Protein AF-A0A968HKN2-F1 (afdb_monomer_lite)

pLDDT: mean 77.46, std 12.89, range [33.12, 91.69]

Secondary structure (DSSP, 8-state):
-BHHHHHHH-GGGHHHHHHHHHHHTT----SS-SSSS-STT-B---EEEEEEEEEEPTT-TT-EEEEEEEEEEETTEESS--EE-S-B-TTS-B--S------EE-TT--EE-GGGGGHHHHHHHHHHHHHHHHHHH--EEEE-TTS-S-HHHHHHHHTSTT------TTTTTTT-EEEE--HHHHHHHHHHHHHHHHHHHHHHHHHHHHHHHTT--

Structure (mmCIF, N/CA/C/O backbone):
data_AF-A0A968HKN2-F1
#
_entry.id   AF-A0A968HKN2-F1
#
loop_
_atom_site.group_PDB
_atom_site.id
_atom_site.type_symbol
_atom_site.label_atom_id
_atom_site.label_alt_id
_atom_site.label_comp_id
_atom_site.label_asym_id
_atom_site.label_entity_id
_atom_site.label_seq_id
_atom_site.pdbx_PDB_ins_code
_atom_site.Cartn_x
_atom_site.Cartn_y
_atom_site.Cartn_z
_atom_site.occupancy
_atom_site.B_iso_or_equiv
_atom_site.auth_seq_id
_atom_site.auth_comp_id
_atom_site.auth_asym_id
_atom_site.auth_atom_id
_atom_site.pdbx_PDB_model_num
ATOM 1 N N . MET A 1 1 ? 19.024 -7.994 -8.923 1.00 69.50 1 MET A N 1
ATOM 2 C CA . MET A 1 1 ? 19.976 -8.987 -9.448 1.00 69.50 1 MET A CA 1
ATOM 3 C C . MET A 1 1 ? 21.234 -8.899 -8.612 1.00 69.50 1 MET A C 1
ATOM 5 O O . MET A 1 1 ? 21.508 -7.795 -8.139 1.00 69.50 1 MET A O 1
ATOM 9 N N . TYR A 1 2 ? 21.921 -10.009 -8.347 1.00 80.56 2 TYR A N 1
ATOM 10 C CA . TYR A 1 2 ? 23.209 -9.933 -7.652 1.00 80.56 2 TYR A CA 1
ATOM 11 C C . TYR A 1 2 ? 24.254 -9.295 -8.564 1.00 80.56 2 TYR A C 1
ATOM 13 O O . TYR A 1 2 ? 24.137 -9.371 -9.787 1.00 80.56 2 TYR A O 1
ATOM 21 N N . ARG A 1 3 ? 25.232 -8.610 -7.972 1.00 76.06 3 ARG A N 1
ATOM 22 C CA . ARG A 1 3 ? 26.291 -7.931 -8.720 1.00 76.06 3 ARG A CA 1
ATOM 23 C C . ARG A 1 3 ? 27.064 -8.899 -9.618 1.00 76.06 3 ARG A C 1
ATOM 25 O O . ARG A 1 3 ? 27.177 -8.625 -10.805 1.00 76.06 3 ARG A O 1
ATOM 32 N N . ASP A 1 4 ? 27.511 -10.023 -9.070 1.00 81.62 4 ASP A N 1
ATOM 33 C CA . ASP A 1 4 ? 28.317 -11.006 -9.804 1.00 81.62 4 ASP A CA 1
ATOM 34 C C . ASP A 1 4 ? 27.552 -11.585 -11.006 1.00 81.62 4 ASP A C 1
ATOM 36 O O . ASP A 1 4 ? 28.084 -11.663 -12.109 1.00 81.62 4 ASP A O 1
ATOM 40 N N . GLU A 1 5 ? 26.262 -11.894 -10.824 1.00 83.25 5 GLU A N 1
ATOM 41 C CA . GLU A 1 5 ? 25.374 -12.330 -11.913 1.00 83.25 5 GLU A CA 1
ATOM 42 C C . GLU A 1 5 ? 25.225 -11.246 -12.992 1.00 83.25 5 GLU A C 1
ATOM 44 O O . GLU A 1 5 ? 25.147 -11.541 -14.183 1.00 83.25 5 GLU A O 1
ATOM 49 N N . LEU A 1 6 ? 25.166 -9.974 -12.590 1.00 81.94 6 LEU A N 1
ATOM 50 C CA . LEU A 1 6 ? 25.017 -8.859 -13.521 1.00 81.94 6 LEU A CA 1
ATOM 51 C C . LEU A 1 6 ? 26.292 -8.627 -14.343 1.00 81.94 6 LEU A C 1
ATOM 53 O O . LEU A 1 6 ? 26.191 -8.344 -15.535 1.00 81.94 6 LEU A O 1
ATOM 57 N N . GLU A 1 7 ? 27.464 -8.762 -13.718 1.00 84.12 7 GLU A N 1
ATOM 58 C CA . GLU A 1 7 ? 28.768 -8.695 -14.387 1.00 84.12 7 GLU A CA 1
ATOM 59 C C . GLU A 1 7 ? 28.966 -9.879 -15.354 1.00 84.12 7 GLU A C 1
ATOM 61 O O . GLU A 1 7 ? 29.540 -9.697 -16.426 1.00 84.12 7 GLU A O 1
ATOM 66 N N . GLU A 1 8 ? 28.428 -11.064 -15.037 1.00 86.88 8 GLU A N 1
ATOM 67 C CA . GLU A 1 8 ? 28.428 -12.218 -15.948 1.00 86.88 8 GLU A CA 1
ATOM 68 C C . GLU A 1 8 ? 27.516 -11.999 -17.167 1.00 86.88 8 GLU A C 1
ATOM 70 O O . GLU A 1 8 ? 27.892 -12.322 -18.295 1.00 86.88 8 GLU A O 1
ATOM 75 N N . MET A 1 9 ? 26.320 -11.436 -16.966 1.00 85.69 9 MET A N 1
ATOM 76 C CA . MET A 1 9 ? 25.371 -11.205 -18.060 1.00 85.69 9 MET A CA 1
ATOM 77 C C . MET A 1 9 ? 25.742 -10.017 -18.959 1.00 85.69 9 MET A C 1
ATOM 79 O O . MET A 1 9 ? 25.442 -10.051 -20.152 1.00 85.69 9 MET A O 1
ATOM 83 N N . TYR A 1 10 ? 26.361 -8.969 -18.404 1.00 86.06 10 TYR A N 1
ATOM 84 C CA . TYR A 1 10 ? 26.741 -7.752 -19.131 1.00 86.06 10 TYR A CA 1
ATOM 85 C C . TYR A 1 10 ? 28.230 -7.427 -18.939 1.00 86.06 10 TYR A C 1
ATOM 87 O O . TYR A 1 10 ? 28.566 -6.403 -18.334 1.00 86.06 10 TYR A O 1
ATOM 95 N N . PRO A 1 11 ? 29.139 -8.257 -19.481 1.00 85.00 11 PRO A N 1
ATOM 96 C CA . PRO A 1 11 ? 30.578 -8.067 -19.298 1.00 85.00 11 PRO A CA 1
ATOM 97 C C . PRO A 1 11 ? 31.076 -6.747 -19.906 1.00 85.00 11 PRO A C 1
ATOM 99 O O . PRO A 1 11 ? 31.980 -6.113 -19.365 1.00 85.00 11 PRO A O 1
ATOM 102 N N . ASP A 1 12 ? 30.444 -6.292 -20.991 1.00 85.44 12 ASP A N 1
ATOM 103 C CA . ASP A 1 12 ? 30.799 -5.054 -21.696 1.00 85.44 12 ASP A CA 1
ATOM 104 C C . ASP A 1 12 ? 30.376 -3.774 -20.947 1.00 85.44 12 ASP A C 1
ATOM 106 O O . ASP A 1 12 ? 30.798 -2.685 -21.327 1.00 85.44 12 ASP A O 1
ATOM 110 N N . ALA A 1 13 ? 29.558 -3.893 -19.892 1.00 84.69 13 ALA A N 1
ATOM 111 C CA . ALA A 1 13 ? 29.032 -2.774 -19.102 1.00 84.69 13 ALA A CA 1
ATOM 112 C C . ALA A 1 13 ? 29.519 -2.791 -17.637 1.00 84.69 13 ALA A C 1
ATOM 114 O O . ALA A 1 13 ? 28.891 -2.201 -16.752 1.00 84.69 13 ALA A O 1
ATOM 115 N N . ALA A 1 14 ? 30.635 -3.473 -17.353 1.00 83.12 14 ALA A N 1
ATOM 116 C CA . ALA A 1 14 ? 31.193 -3.590 -16.002 1.00 83.12 14 ALA A CA 1
ATOM 117 C C . ALA A 1 14 ? 31.550 -2.227 -15.371 1.00 83.12 14 ALA A C 1
ATOM 119 O O . ALA A 1 14 ? 31.396 -2.030 -14.166 1.00 83.12 14 ALA A O 1
ATOM 120 N N . ASP A 1 15 ? 31.969 -1.256 -16.183 1.00 85.06 15 ASP A N 1
ATOM 121 C CA . ASP A 1 15 ? 32.253 0.125 -15.777 1.00 85.06 15 ASP A CA 1
ATOM 122 C C . ASP A 1 15 ? 30.987 0.877 -15.328 1.00 85.06 15 ASP A C 1
ATOM 124 O O . ASP A 1 15 ? 30.991 1.590 -14.320 1.00 85.06 15 ASP A O 1
ATOM 128 N N . VAL A 1 16 ? 29.875 0.668 -16.034 1.00 84.25 16 VAL A N 1
ATOM 129 C CA . VAL A 1 16 ? 28.552 1.210 -15.701 1.00 84.25 16 VAL A CA 1
ATOM 130 C C . VAL A 1 16 ? 28.029 0.604 -14.397 1.00 84.25 16 VAL A C 1
ATOM 132 O O . VAL A 1 16 ? 27.455 1.311 -13.559 1.00 84.25 16 VAL A O 1
ATOM 135 N N . ILE A 1 17 ? 28.253 -0.695 -14.189 1.00 82.62 17 ILE A N 1
ATOM 136 C CA . ILE A 1 17 ? 27.883 -1.409 -12.960 1.00 82.62 17 ILE A CA 1
ATOM 137 C C . ILE A 1 17 ? 28.715 -0.900 -11.777 1.00 82.62 17 ILE A C 1
ATOM 139 O O . ILE A 1 17 ? 28.144 -0.568 -10.736 1.00 82.62 17 ILE A O 1
ATOM 143 N N . ALA A 1 18 ? 30.030 -0.741 -11.947 1.00 82.31 18 ALA A N 1
ATOM 144 C CA . ALA A 1 18 ? 30.913 -0.175 -10.927 1.00 82.31 18 ALA A CA 1
ATOM 145 C C . ALA A 1 18 ? 30.535 1.277 -10.581 1.00 82.31 18 ALA A C 1
ATOM 147 O O . ALA A 1 18 ? 30.385 1.617 -9.412 1.00 82.31 18 ALA A O 1
ATOM 148 N N . THR A 1 19 ? 30.255 2.110 -11.588 1.00 83.00 19 THR A N 1
ATOM 149 C CA . THR A 1 19 ? 29.773 3.489 -11.386 1.00 83.00 19 THR A CA 1
ATOM 150 C C . THR A 1 19 ? 28.450 3.510 -10.625 1.00 83.00 19 THR A C 1
ATOM 152 O O . THR A 1 19 ? 28.244 4.325 -9.726 1.00 83.00 19 THR A O 1
ATOM 155 N N . THR A 1 20 ? 27.542 2.591 -10.963 1.00 78.81 20 THR A N 1
ATOM 156 C CA . THR A 1 20 ? 26.287 2.417 -10.229 1.00 78.81 20 THR A CA 1
ATOM 157 C C . THR A 1 20 ? 26.580 2.089 -8.769 1.00 78.81 20 THR A C 1
ATOM 159 O O . THR A 1 20 ? 25.984 2.697 -7.891 1.00 78.81 20 THR A O 1
ATOM 162 N N . TRP A 1 21 ? 27.512 1.180 -8.494 1.00 74.81 21 TRP A N 1
ATOM 163 C CA . TRP A 1 21 ? 27.900 0.804 -7.137 1.00 74.81 21 TRP A CA 1
ATOM 164 C C . TRP A 1 21 ? 28.490 1.973 -6.334 1.00 74.81 21 TRP A C 1
ATOM 166 O O . TRP A 1 21 ? 28.076 2.214 -5.199 1.00 74.81 21 TRP A O 1
ATOM 176 N N . ASP A 1 22 ? 29.375 2.762 -6.940 1.00 76.75 22 ASP A N 1
ATOM 177 C CA . ASP A 1 22 ? 29.998 3.921 -6.294 1.00 76.75 22 ASP A CA 1
ATOM 178 C C . ASP A 1 22 ? 28.980 5.023 -5.967 1.00 76.75 22 ASP A C 1
ATOM 180 O O . ASP A 1 22 ? 29.007 5.604 -4.880 1.00 76.75 22 ASP A O 1
ATOM 184 N N . LEU A 1 23 ? 28.011 5.264 -6.859 1.00 70.62 23 LEU A N 1
ATOM 185 C CA . LEU A 1 23 ? 26.878 6.163 -6.596 1.00 70.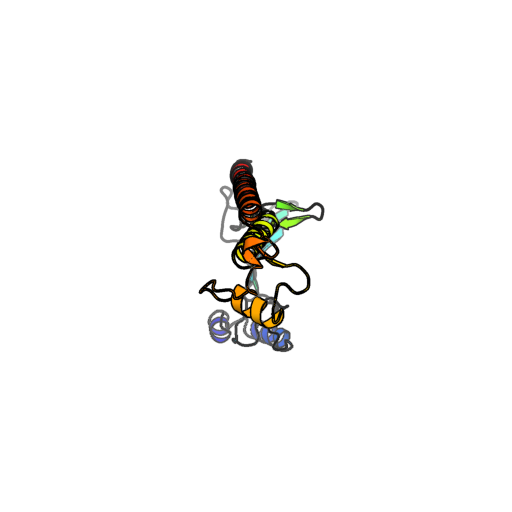62 23 LEU A CA 1
ATOM 186 C C . LEU A 1 23 ? 26.015 5.689 -5.411 1.00 70.62 23 LEU A C 1
ATOM 188 O O . LEU A 1 23 ? 25.339 6.496 -4.764 1.00 70.62 23 LEU A O 1
ATOM 192 N N . LEU A 1 24 ? 26.018 4.385 -5.128 1.00 61.19 24 LEU A N 1
ATOM 193 C CA . LEU A 1 24 ? 25.188 3.745 -4.107 1.00 61.19 24 LEU A CA 1
ATOM 194 C C . LEU A 1 24 ? 25.885 3.613 -2.743 1.00 61.19 24 LEU A C 1
ATOM 196 O O . LEU A 1 24 ? 25.188 3.510 -1.731 1.00 61.19 24 LEU A O 1
ATOM 200 N N . ALA A 1 25 ? 27.219 3.689 -2.683 1.00 59.94 25 ALA A N 1
ATOM 201 C CA . ALA A 1 25 ? 28.027 3.496 -1.471 1.00 59.94 25 ALA A CA 1
ATOM 202 C C . ALA A 1 25 ? 27.811 4.552 -0.357 1.00 59.94 25 ALA A C 1
ATOM 204 O O . ALA A 1 25 ? 28.351 4.425 0.739 1.00 59.94 25 ALA A O 1
ATOM 205 N N . GLY A 1 26 ? 26.999 5.587 -0.600 1.00 53.62 26 GLY A N 1
ATOM 206 C CA . GLY A 1 26 ? 26.686 6.657 0.359 1.00 53.62 26 GLY A CA 1
ATOM 207 C C . GLY A 1 26 ? 25.386 6.480 1.159 1.00 53.62 26 GLY A C 1
ATOM 208 O O . GLY A 1 26 ? 24.806 7.480 1.582 1.00 53.62 26 GLY A O 1
ATOM 209 N N . GLY A 1 27 ? 24.836 5.268 1.283 1.00 48.25 27 GLY A N 1
ATOM 210 C CA . GLY A 1 27 ? 23.598 5.001 2.031 1.00 48.25 27 GLY A CA 1
ATOM 211 C C . GLY A 1 27 ? 23.863 4.388 3.406 1.00 48.25 27 GLY A C 1
ATOM 212 O O . GLY A 1 27 ? 24.342 3.261 3.484 1.00 48.25 27 GLY A O 1
ATOM 213 N N . GLY A 1 28 ? 23.535 5.112 4.478 1.00 46.53 28 GLY A N 1
ATOM 214 C CA . GLY A 1 28 ? 23.544 4.569 5.837 1.00 46.53 28 GLY A CA 1
ATOM 215 C C . GLY A 1 28 ? 22.497 3.469 6.043 1.00 46.53 28 GLY A C 1
ATOM 216 O O . GLY A 1 28 ? 21.525 3.356 5.295 1.00 46.53 28 GLY A O 1
ATOM 217 N N . THR A 1 29 ? 22.714 2.659 7.075 1.00 45.94 29 THR A N 1
ATOM 218 C CA . THR A 1 29 ? 21.881 1.520 7.481 1.00 45.94 29 THR A CA 1
ATOM 219 C C . THR A 1 29 ? 20.586 1.994 8.157 1.00 45.94 29 THR A C 1
ATOM 221 O O . THR A 1 29 ? 20.456 1.949 9.377 1.00 45.94 29 THR A O 1
ATOM 224 N N . GLU A 1 30 ? 19.634 2.517 7.385 1.00 46.62 30 GLU A N 1
ATOM 225 C CA . GLU A 1 30 ? 18.316 2.924 7.896 1.00 46.62 30 GLU A CA 1
ATOM 226 C C . GLU A 1 30 ? 17.286 1.781 7.817 1.00 46.62 30 GLU A C 1
ATOM 228 O O . GLU A 1 30 ? 17.138 1.132 6.784 1.00 46.62 30 GLU A O 1
ATOM 233 N N . ASP A 1 31 ? 16.527 1.583 8.902 1.00 45.16 31 ASP A N 1
ATOM 234 C CA . ASP A 1 31 ? 15.473 0.557 9.068 1.00 45.16 31 ASP A CA 1
ATOM 235 C C . ASP A 1 31 ? 14.252 0.772 8.142 1.00 45.16 31 ASP A C 1
ATOM 237 O O . ASP A 1 31 ? 13.496 -0.144 7.821 1.00 45.16 31 ASP A O 1
ATOM 241 N N . ARG A 1 32 ? 14.074 2.000 7.638 1.00 47.44 32 ARG A N 1
ATOM 242 C CA . ARG A 1 32 ? 13.149 2.321 6.544 1.00 47.44 32 ARG A CA 1
ATOM 243 C C . ARG A 1 32 ? 13.965 2.837 5.370 1.00 47.44 32 ARG A C 1
ATOM 245 O O . ARG A 1 32 ? 14.333 4.010 5.393 1.00 47.44 32 ARG A O 1
ATOM 252 N N . PRO A 1 33 ? 14.234 2.025 4.337 1.00 47.78 33 PRO A N 1
ATOM 253 C CA . PRO A 1 33 ? 15.005 2.496 3.202 1.00 47.78 33 PRO A CA 1
ATOM 254 C C . PRO A 1 33 ? 14.211 3.602 2.493 1.00 47.78 33 PRO A C 1
ATOM 256 O O . PRO A 1 33 ? 13.241 3.344 1.783 1.00 47.78 33 PRO A O 1
ATOM 259 N N . HIS A 1 34 ? 14.603 4.862 2.709 1.00 47.50 34 HIS A N 1
ATOM 260 C CA . HIS A 1 34 ? 14.046 6.006 1.979 1.00 47.50 34 HIS A CA 1
ATOM 261 C C . HIS A 1 34 ? 14.408 5.936 0.487 1.00 47.50 34 HIS A C 1
ATOM 263 O O . HIS A 1 34 ? 13.728 6.490 -0.376 1.00 47.50 34 HIS A O 1
ATOM 269 N N . ARG A 1 35 ? 15.482 5.206 0.181 1.00 50.94 35 ARG A N 1
ATOM 270 C CA . ARG A 1 35 ? 15.925 4.883 -1.167 1.00 50.94 35 ARG A CA 1
ATOM 271 C C . ARG A 1 35 ? 15.295 3.578 -1.627 1.00 50.94 35 ARG A C 1
ATOM 273 O O . ARG A 1 35 ? 15.177 2.622 -0.870 1.00 50.94 35 ARG A O 1
ATOM 280 N N . TRP A 1 36 ? 14.937 3.503 -2.902 1.00 46.88 36 TRP A N 1
ATOM 281 C CA . TRP A 1 36 ? 14.401 2.294 -3.525 1.00 46.88 36 TRP A CA 1
ATOM 282 C C . TRP A 1 36 ? 15.461 1.176 -3.675 1.00 46.88 36 TRP A C 1
ATOM 284 O O . TRP A 1 36 ? 15.464 0.495 -4.689 1.00 46.88 36 TRP A O 1
ATOM 294 N N . TRP A 1 37 ? 16.397 0.966 -2.741 1.00 54.44 37 TRP A N 1
ATOM 295 C CA . TRP A 1 37 ? 17.461 -0.053 -2.805 1.00 54.44 37 TRP A CA 1
ATOM 296 C C . TRP A 1 37 ? 18.115 -0.282 -1.427 1.00 54.44 37 TRP A C 1
ATOM 298 O O . TRP A 1 37 ? 18.153 0.635 -0.613 1.00 54.44 37 TRP A O 1
ATOM 308 N N . SER A 1 38 ? 18.625 -1.497 -1.174 1.00 48.75 38 SER A N 1
ATOM 309 C CA . SER A 1 38 ? 19.371 -1.856 0.048 1.00 48.75 38 SER A CA 1
ATOM 310 C C . SER A 1 38 ? 20.858 -2.025 -0.270 1.00 48.75 38 SER A C 1
ATOM 312 O O . SER A 1 38 ? 21.191 -2.679 -1.256 1.00 48.75 38 SER A O 1
ATOM 314 N N . SER A 1 39 ? 21.732 -1.458 0.565 1.00 52.38 39 SER A N 1
ATOM 315 C CA . SER A 1 39 ? 23.194 -1.605 0.491 1.00 52.38 39 SER A CA 1
ATOM 316 C C . SER A 1 39 ? 23.710 -2.920 1.089 1.00 52.38 39 SER A C 1
ATOM 318 O O . SER A 1 39 ? 24.867 -3.263 0.875 1.00 52.38 39 SER A O 1
ATOM 320 N N . SER A 1 40 ? 22.872 -3.668 1.818 1.00 56.47 40 SER A N 1
ATOM 321 C CA . SER A 1 40 ? 23.295 -4.854 2.576 1.00 56.47 40 SER A CA 1
ATOM 322 C C . SER A 1 40 ? 23.498 -6.123 1.744 1.00 56.47 40 SER A C 1
ATOM 324 O O . SER A 1 40 ? 24.185 -7.027 2.203 1.00 56.47 40 SER A O 1
ATOM 326 N N . ASP A 1 41 ? 22.905 -6.212 0.548 1.00 61.50 41 ASP A N 1
ATOM 327 C CA . ASP A 1 41 ? 22.703 -7.502 -0.136 1.00 61.50 41 ASP A CA 1
ATOM 328 C C . ASP A 1 41 ? 23.469 -7.646 -1.467 1.00 61.50 41 ASP A C 1
ATOM 330 O O . ASP A 1 41 ? 23.140 -8.537 -2.245 1.00 61.50 41 ASP A O 1
ATOM 334 N N . GLU A 1 42 ? 24.426 -6.762 -1.789 1.00 70.38 42 GLU A N 1
ATOM 335 C CA . GLU A 1 42 ? 25.157 -6.764 -3.084 1.00 70.38 42 GLU A CA 1
ATOM 336 C C . GLU A 1 42 ? 24.233 -6.822 -4.320 1.00 70.38 42 GLU A C 1
ATOM 338 O O . GLU A 1 42 ? 24.556 -7.369 -5.377 1.00 70.38 42 GLU A O 1
ATOM 343 N N . ARG A 1 43 ? 23.031 -6.254 -4.189 1.00 69.56 43 ARG A N 1
ATOM 344 C CA . ARG A 1 43 ? 21.994 -6.286 -5.221 1.00 69.56 43 ARG A CA 1
ATOM 345 C C . ARG A 1 43 ? 21.941 -4.975 -5.983 1.00 69.56 43 ARG A C 1
ATOM 347 O O . ARG A 1 43 ? 21.739 -3.911 -5.403 1.00 69.56 43 ARG A O 1
ATOM 354 N N . VAL A 1 44 ? 21.968 -5.080 -7.307 1.00 73.88 44 VAL A N 1
ATOM 355 C CA . VAL A 1 44 ? 21.723 -3.970 -8.230 1.00 73.88 44 VAL A CA 1
ATOM 356 C C . VAL A 1 44 ? 20.322 -4.122 -8.837 1.00 73.88 44 VAL A C 1
ATOM 358 O O . VAL A 1 44 ? 19.900 -5.223 -9.224 1.00 73.88 44 VAL A O 1
ATOM 361 N N . ARG A 1 45 ? 19.554 -3.024 -8.888 1.00 74.69 45 ARG A N 1
ATOM 362 C CA . ARG A 1 45 ? 18.303 -2.972 -9.661 1.00 74.69 45 ARG A CA 1
ATOM 363 C C . ARG A 1 45 ? 18.616 -2.592 -11.096 1.00 74.69 45 ARG A C 1
ATOM 365 O O . ARG A 1 45 ? 19.256 -1.576 -11.343 1.00 74.69 45 ARG A O 1
ATOM 372 N N . VAL A 1 46 ? 18.096 -3.399 -12.005 1.00 82.31 46 VAL A N 1
ATOM 373 C CA . VAL A 1 46 ? 18.136 -3.165 -13.442 1.00 82.31 46 VAL A CA 1
ATOM 374 C C . VAL A 1 46 ? 16.755 -2.695 -13.868 1.00 82.31 46 VAL A C 1
ATOM 376 O O . VAL A 1 46 ? 15.750 -3.288 -13.471 1.00 82.31 46 VAL A O 1
ATOM 379 N N . PHE A 1 47 ? 16.707 -1.623 -14.648 1.00 85.75 47 PHE A N 1
ATOM 380 C CA . PHE A 1 47 ? 15.474 -1.081 -15.193 1.00 85.75 47 PHE A CA 1
ATOM 381 C C . PHE A 1 47 ? 15.390 -1.410 -16.676 1.00 85.75 47 PHE A C 1
ATOM 383 O O . PHE A 1 47 ? 16.277 -1.062 -17.451 1.00 85.75 47 PHE A O 1
ATOM 390 N N . GLU A 1 48 ? 14.291 -2.038 -17.075 1.00 89.12 48 GLU A N 1
ATOM 391 C CA . GLU A 1 48 ? 13.897 -2.128 -18.473 1.00 89.12 48 GLU A CA 1
ATOM 392 C C . GLU A 1 48 ? 12.857 -1.041 -18.740 1.00 89.12 48 GLU A C 1
ATOM 394 O O . GLU A 1 48 ? 11.794 -1.000 -18.115 1.00 89.12 48 GLU A O 1
ATOM 399 N N . THR A 1 49 ? 13.171 -0.123 -19.648 1.00 88.56 49 THR A N 1
ATOM 400 C CA . THR A 1 49 ? 12.268 0.971 -20.008 1.00 88.56 49 THR A CA 1
ATOM 401 C C . THR A 1 49 ? 12.133 1.109 -21.513 1.00 88.56 49 THR A C 1
ATOM 403 O O . THR A 1 49 ? 13.009 0.730 -22.287 1.00 88.56 49 THR A O 1
ATOM 406 N N . TYR A 1 50 ? 11.001 1.673 -21.921 1.00 90.25 50 TYR A N 1
ATOM 407 C CA . TYR A 1 50 ? 10.642 1.858 -23.316 1.00 90.25 50 TYR A CA 1
ATOM 408 C C . TYR A 1 50 ? 10.426 3.343 -23.563 1.00 90.25 50 TYR A C 1
ATOM 410 O O . TYR A 1 50 ? 9.597 3.975 -22.904 1.00 90.25 50 TYR A O 1
ATOM 418 N N . TYR A 1 51 ? 11.153 3.910 -24.520 1.00 89.69 51 TYR A N 1
ATOM 419 C CA . TYR A 1 51 ? 11.033 5.321 -24.878 1.00 89.69 51 TYR A CA 1
ATOM 420 C C . TYR A 1 51 ? 10.803 5.485 -26.376 1.00 89.69 51 TYR A C 1
ATOM 422 O O . TYR A 1 51 ? 11.017 4.570 -27.170 1.00 89.69 51 TYR A O 1
ATOM 430 N N . ARG A 1 52 ? 10.312 6.659 -26.773 1.00 90.25 52 ARG A N 1
ATOM 431 C CA . ARG A 1 52 ? 10.062 6.992 -28.177 1.00 90.25 52 ARG A CA 1
ATOM 432 C C . ARG A 1 52 ? 11.058 8.035 -28.656 1.00 90.25 52 ARG A C 1
ATOM 434 O O . ARG A 1 52 ? 11.239 9.060 -28.007 1.00 90.25 52 ARG A O 1
ATOM 441 N N . GLU A 1 53 ? 11.637 7.808 -29.825 1.00 89.44 53 GLU A N 1
ATOM 442 C CA . GLU A 1 53 ? 12.513 8.765 -30.498 1.00 89.44 53 GLU A CA 1
ATOM 443 C C . GLU A 1 53 ? 11.940 9.126 -31.873 1.00 89.44 53 GLU A C 1
ATOM 445 O O . GLU A 1 53 ? 11.329 8.296 -32.555 1.00 89.44 53 GLU A O 1
ATOM 450 N N . LEU A 1 54 ? 12.108 10.380 -32.293 1.00 89.12 54 LEU A N 1
ATOM 451 C CA . LEU A 1 54 ? 11.662 10.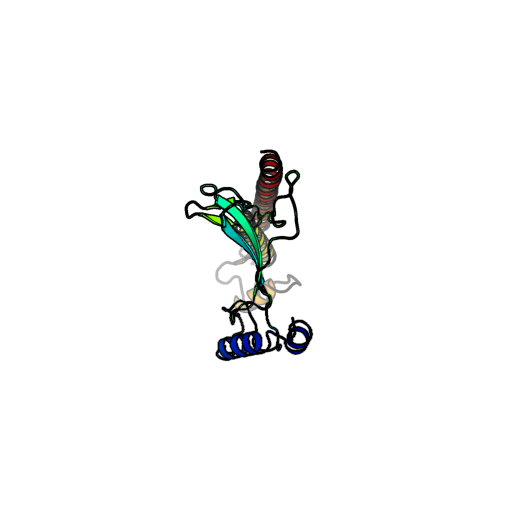843 -33.601 1.00 89.12 54 LEU A CA 1
ATOM 452 C C . LEU A 1 54 ? 12.737 10.540 -34.656 1.00 89.12 54 LEU A C 1
ATOM 454 O O . LEU A 1 54 ? 13.747 11.234 -34.737 1.00 89.12 54 LEU A O 1
ATOM 458 N N . LYS A 1 55 ? 12.508 9.542 -35.515 1.00 85.44 55 LYS A N 1
ATOM 459 C CA . LYS A 1 55 ? 13.432 9.176 -36.603 1.00 85.44 55 LYS A CA 1
ATOM 460 C C . LYS A 1 55 ? 12.928 9.635 -37.967 1.00 85.44 55 LYS A C 1
ATOM 462 O O . LYS A 1 55 ? 11.726 9.670 -38.246 1.00 85.44 55 LYS A O 1
ATOM 467 N N . ARG A 1 56 ? 13.860 9.964 -38.864 1.00 82.44 56 ARG A N 1
ATOM 468 C CA . ARG A 1 56 ? 13.563 10.262 -40.273 1.00 82.44 56 ARG A CA 1
ATOM 469 C C . ARG A 1 56 ? 13.289 8.964 -41.024 1.00 82.44 56 ARG A C 1
ATOM 471 O O . ARG A 1 56 ? 14.021 7.996 -40.868 1.00 82.44 56 ARG A O 1
ATOM 478 N N . ILE A 1 57 ? 12.255 8.950 -41.860 1.00 77.12 57 ILE A N 1
ATOM 479 C CA . ILE A 1 57 ? 11.916 7.767 -42.652 1.00 77.12 57 ILE A CA 1
ATOM 480 C C . ILE A 1 57 ? 12.967 7.592 -43.761 1.00 77.12 57 ILE A C 1
ATOM 482 O O . ILE A 1 57 ? 13.110 8.503 -44.591 1.00 77.12 57 ILE A O 1
ATOM 486 N N . PRO A 1 58 ? 13.660 6.438 -43.827 1.00 75.19 58 PRO A N 1
ATOM 487 C CA . PRO A 1 58 ? 14.571 6.135 -44.925 1.00 75.19 58 PRO A CA 1
ATOM 488 C C . PRO A 1 58 ? 13.856 6.294 -46.274 1.00 75.19 58 PRO A C 1
ATOM 490 O O . PRO A 1 58 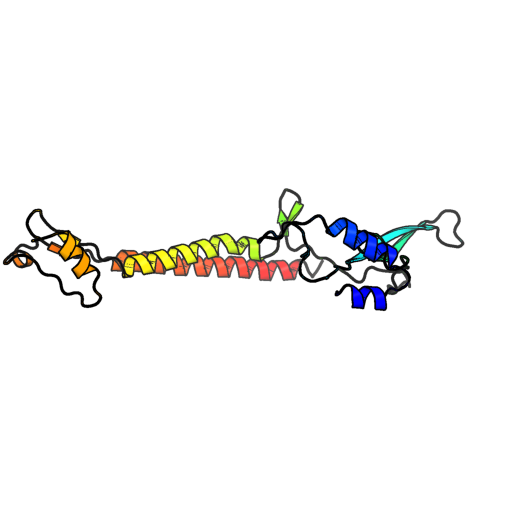? 12.734 5.826 -46.461 1.00 75.19 58 PRO A O 1
ATOM 493 N N . GLY A 1 59 ? 14.462 7.036 -47.203 1.00 75.38 59 GLY A N 1
ATOM 494 C CA . GLY A 1 59 ? 13.896 7.281 -48.536 1.00 75.38 59 GLY A CA 1
ATOM 495 C C . GLY A 1 59 ? 12.842 8.395 -48.639 1.00 75.38 59 GLY A C 1
ATOM 496 O O . GLY A 1 59 ? 12.423 8.720 -49.748 1.00 75.38 59 GLY A O 1
ATOM 497 N N . LYS A 1 60 ? 12.429 9.053 -47.542 1.00 75.50 60 LYS A N 1
ATOM 498 C CA . LYS A 1 60 ? 11.493 10.199 -47.597 1.00 75.50 60 LYS A CA 1
ATOM 499 C C . LYS A 1 60 ? 12.104 11.449 -46.961 1.00 75.50 60 LYS A C 1
ATOM 501 O O . LYS A 1 60 ? 12.071 11.632 -45.748 1.00 75.50 60 LYS A O 1
ATOM 506 N N . LYS A 1 61 ? 12.591 12.377 -47.799 1.00 66.00 61 LYS A N 1
ATOM 507 C CA . LYS A 1 61 ? 13.324 13.595 -47.381 1.00 66.00 61 LYS A CA 1
ATOM 508 C C . LYS A 1 61 ? 12.581 14.504 -46.382 1.00 66.00 61 LYS A C 1
ATOM 510 O O . LYS A 1 61 ? 13.245 15.301 -45.734 1.00 66.00 61 LYS A O 1
ATOM 515 N N . ARG A 1 62 ? 11.261 14.411 -46.208 1.00 72.62 62 ARG A N 1
ATOM 516 C CA . ARG A 1 62 ? 10.493 15.300 -45.306 1.00 72.62 62 ARG A CA 1
ATOM 517 C C . ARG A 1 62 ? 9.597 14.586 -44.291 1.00 72.62 62 ARG A C 1
ATOM 519 O O . ARG A 1 62 ? 8.781 15.244 -43.661 1.00 72.62 62 ARG A O 1
ATOM 526 N N . LYS A 1 63 ? 9.703 13.262 -44.136 1.00 77.12 63 LYS A N 1
ATOM 527 C CA . LYS A 1 63 ? 8.843 12.529 -43.193 1.00 77.12 63 LYS A CA 1
ATOM 528 C C . LYS A 1 63 ? 9.638 12.008 -42.002 1.00 77.12 63 LYS A C 1
ATOM 530 O O . LYS A 1 63 ? 10.653 11.337 -42.181 1.00 77.12 63 LYS A O 1
ATOM 535 N N . THR A 1 64 ? 9.139 12.297 -40.808 1.00 86.00 64 THR A N 1
ATOM 536 C CA . THR A 1 64 ? 9.593 11.739 -39.533 1.00 86.00 64 THR A CA 1
ATOM 537 C C . THR A 1 64 ? 8.514 10.828 -38.950 1.00 86.00 64 THR A C 1
ATOM 539 O O . THR A 1 64 ? 7.340 10.927 -39.313 1.00 86.00 64 THR A O 1
ATOM 542 N N . ARG A 1 65 ? 8.918 9.896 -38.088 1.00 84.75 65 ARG A N 1
ATOM 543 C CA . ARG A 1 65 ? 8.023 9.012 -37.336 1.00 84.75 65 ARG A CA 1
ATOM 544 C C . ARG A 1 65 ? 8.584 8.761 -35.944 1.00 84.75 65 ARG A C 1
ATOM 546 O O . ARG A 1 65 ? 9.797 8.678 -35.779 1.00 84.75 65 ARG A O 1
ATOM 553 N N . TRP A 1 66 ? 7.694 8.603 -34.972 1.00 88.44 66 TRP A N 1
ATOM 554 C CA . TRP A 1 66 ? 8.064 8.074 -33.666 1.00 88.44 66 TRP A CA 1
ATOM 555 C C . TRP A 1 66 ? 8.400 6.587 -33.801 1.00 88.44 66 TRP A C 1
ATOM 557 O O . TRP A 1 66 ? 7.670 5.839 -34.457 1.00 88.44 66 TRP A O 1
ATOM 567 N N . VAL A 1 67 ? 9.524 6.184 -33.222 1.00 89.12 67 VAL A N 1
ATOM 568 C CA . VAL A 1 67 ? 9.993 4.798 -33.157 1.00 89.12 67 VAL A CA 1
ATOM 569 C C . VAL A 1 67 ? 10.239 4.465 -31.695 1.00 89.12 67 VAL A C 1
ATOM 571 O O . VAL A 1 67 ? 10.821 5.273 -30.972 1.00 89.12 67 VAL A O 1
ATOM 574 N N . TRP A 1 68 ? 9.739 3.314 -31.258 1.00 91.12 68 TRP A N 1
ATOM 575 C CA . TRP A 1 68 ? 9.940 2.827 -29.901 1.00 91.12 68 TRP A CA 1
ATOM 576 C C . TRP A 1 68 ? 11.282 2.110 -29.782 1.00 91.12 68 TRP A C 1
ATOM 578 O O . TRP A 1 68 ? 11.609 1.270 -30.621 1.00 91.12 68 TRP A O 1
ATOM 588 N N . TYR A 1 69 ? 12.013 2.426 -28.719 1.00 91.25 69 TYR A N 1
ATOM 589 C CA . TYR A 1 69 ? 13.282 1.821 -28.341 1.00 91.25 69 TYR A CA 1
ATOM 590 C C . TYR A 1 69 ? 13.149 1.147 -26.979 1.00 91.25 69 TYR A C 1
ATOM 592 O O . TYR A 1 69 ? 12.482 1.682 -26.088 1.00 91.25 69 TYR A O 1
ATOM 600 N N . ARG A 1 70 ? 13.784 -0.017 -26.839 1.00 91.69 70 ARG A N 1
ATOM 601 C CA . ARG A 1 70 ? 13.971 -0.715 -25.568 1.00 91.69 70 ARG A CA 1
ATOM 602 C C . ARG A 1 70 ? 15.346 -0.341 -25.034 1.00 91.69 70 ARG A C 1
ATOM 604 O O . ARG A 1 70 ? 16.324 -0.398 -25.776 1.00 91.69 70 ARG A O 1
ATOM 611 N N . CYS A 1 71 ? 15.429 0.016 -23.761 1.00 90.25 71 CYS A N 1
ATOM 612 C CA . CYS A 1 71 ? 16.704 0.198 -23.083 1.00 90.25 71 CYS A CA 1
ATOM 613 C C . CYS A 1 71 ? 16.712 -0.506 -21.728 1.00 90.25 71 CYS A C 1
ATOM 615 O O . CYS A 1 71 ? 15.748 -0.433 -20.961 1.00 90.25 71 CYS A O 1
ATOM 617 N N . VAL A 1 72 ? 17.835 -1.164 -21.450 1.00 90.38 72 VAL A N 1
ATOM 618 C CA . VAL A 1 72 ? 18.146 -1.788 -20.168 1.00 90.38 72 VAL A CA 1
ATOM 619 C C . VAL A 1 72 ? 19.235 -0.946 -19.515 1.00 90.38 72 VAL A C 1
ATOM 621 O O . VAL A 1 72 ? 20.274 -0.696 -20.127 1.00 90.38 72 VAL A O 1
ATOM 624 N N . TRP A 1 73 ? 18.981 -0.431 -18.314 1.00 88.69 73 TRP A N 1
ATOM 625 C CA . TRP A 1 73 ? 19.860 0.552 -17.681 1.00 88.69 73 TRP A CA 1
ATOM 626 C C . TRP A 1 73 ? 19.885 0.447 -16.156 1.00 88.69 73 TRP A C 1
ATOM 628 O O . TRP A 1 73 ? 18.992 -0.116 -15.518 1.00 88.69 73 TRP A O 1
ATOM 638 N N . THR A 1 74 ? 20.928 1.026 -15.575 1.00 85.62 74 THR A N 1
ATOM 639 C CA . THR A 1 74 ? 21.130 1.231 -14.139 1.00 85.62 74 THR A CA 1
ATOM 640 C C . THR A 1 74 ? 21.463 2.706 -13.890 1.00 85.62 74 THR A C 1
ATOM 642 O O . THR A 1 74 ? 21.795 3.424 -14.831 1.00 85.62 74 THR A O 1
ATOM 645 N N . PRO A 1 75 ? 21.413 3.215 -12.645 1.00 80.62 75 PRO A N 1
ATOM 646 C CA . PRO A 1 75 ? 21.756 4.612 -12.362 1.00 80.62 75 PRO A CA 1
ATOM 647 C C . PRO A 1 75 ? 23.106 5.099 -12.920 1.00 80.62 75 PRO A C 1
ATOM 649 O O . PRO A 1 75 ? 23.244 6.291 -13.180 1.00 80.62 75 PRO A O 1
ATOM 652 N N . GLY A 1 76 ? 24.079 4.204 -13.122 1.00 80.44 76 GLY A N 1
ATOM 653 C CA . GLY A 1 76 ? 25.361 4.526 -13.753 1.00 80.44 76 GLY A CA 1
ATOM 654 C C . GLY A 1 76 ? 25.319 4.673 -15.280 1.00 80.44 76 GLY A C 1
ATOM 655 O O . GLY A 1 76 ? 26.248 5.247 -15.838 1.00 80.44 76 GLY A O 1
ATOM 656 N N . GLY A 1 77 ? 24.281 4.186 -15.974 1.00 87.06 77 GLY A N 1
ATOM 657 C CA . GLY A 1 77 ? 24.205 4.216 -17.439 1.00 87.06 77 GLY A CA 1
ATOM 658 C C . GLY A 1 77 ? 23.419 3.059 -18.066 1.00 87.06 77 GLY A C 1
ATOM 659 O O . GLY A 1 77 ? 22.711 2.312 -17.395 1.00 87.06 77 GLY A O 1
ATOM 660 N N . PHE A 1 78 ? 23.529 2.919 -19.387 1.00 88.88 78 PHE A N 1
ATOM 661 C CA . PHE A 1 78 ? 22.905 1.824 -20.135 1.00 88.88 78 PHE A CA 1
ATOM 662 C C . PHE A 1 78 ? 23.749 0.547 -20.038 1.00 88.88 78 PHE A C 1
ATOM 664 O O . PHE A 1 78 ? 24.957 0.607 -20.240 1.00 88.88 78 PHE A O 1
ATOM 671 N N . LEU A 1 79 ? 23.108 -0.593 -19.758 1.00 87.12 79 LEU A N 1
ATOM 672 C CA . LEU A 1 79 ? 23.750 -1.916 -19.773 1.00 87.12 79 LEU A CA 1
ATOM 673 C C . LEU A 1 79 ? 23.782 -2.520 -21.182 1.00 87.12 79 LEU A C 1
ATOM 675 O O . LEU A 1 79 ? 24.701 -3.251 -21.529 1.00 87.12 79 LEU A O 1
ATOM 679 N N . GLU A 1 80 ? 22.779 -2.191 -21.996 1.00 87.00 80 GLU A N 1
ATOM 680 C CA . GLU A 1 80 ? 22.695 -2.561 -23.408 1.00 87.00 80 GLU A CA 1
ATOM 681 C C . GLU A 1 80 ? 22.582 -1.299 -24.263 1.00 87.00 80 GLU A C 1
ATOM 683 O O . GLU A 1 80 ? 21.964 -0.308 -23.856 1.00 87.00 80 GLU A O 1
ATOM 688 N N . VAL A 1 81 ? 23.108 -1.342 -25.488 1.00 86.50 81 VAL A N 1
ATOM 689 C CA . VAL A 1 81 ? 22.852 -0.281 -26.468 1.00 86.50 81 VAL A CA 1
ATOM 690 C C . VAL A 1 81 ? 21.342 -0.223 -26.738 1.00 86.50 81 VAL A C 1
ATOM 692 O O . VAL A 1 81 ? 20.750 -1.256 -27.039 1.00 86.50 81 VAL A O 1
ATOM 695 N N . PRO A 1 82 ? 20.685 0.949 -26.650 1.00 88.19 82 PRO A N 1
ATOM 696 C CA . PRO A 1 82 ? 19.257 1.042 -26.928 1.00 88.19 82 PRO A CA 1
ATOM 697 C C . PRO A 1 82 ? 18.913 0.621 -28.363 1.00 88.19 82 PRO A C 1
ATOM 699 O O . PRO A 1 82 ? 19.354 1.243 -29.333 1.00 88.19 82 PRO A O 1
ATOM 702 N N . GLU A 1 83 ? 18.068 -0.398 -28.499 1.00 88.44 83 GLU A N 1
ATOM 703 C CA . GLU A 1 83 ? 17.651 -0.960 -29.788 1.00 88.44 83 GLU A CA 1
ATOM 704 C C . GLU A 1 83 ? 16.176 -0.678 -30.084 1.00 88.44 83 GLU A C 1
ATOM 706 O O . GLU A 1 83 ? 15.367 -0.444 -29.180 1.00 88.44 83 GLU A O 1
ATOM 711 N N . GLU A 1 84 ? 15.801 -0.696 -31.369 1.00 89.25 84 GLU A N 1
ATOM 712 C CA . GLU A 1 84 ? 14.388 -0.619 -31.751 1.00 89.25 84 GLU A CA 1
ATOM 713 C C . GLU A 1 84 ? 13.615 -1.790 -31.133 1.00 89.25 84 GLU A C 1
ATOM 715 O O . GLU A 1 84 ? 14.077 -2.930 -31.136 1.00 89.25 84 GLU A O 1
ATOM 720 N N . CYS A 1 85 ? 12.408 -1.522 -30.629 1.00 87.94 85 CYS A N 1
ATOM 721 C CA . CYS A 1 85 ? 11.595 -2.570 -30.017 1.00 87.94 85 CYS A CA 1
ATOM 722 C C . CYS A 1 85 ? 11.341 -3.707 -31.011 1.00 87.94 85 CYS A C 1
ATOM 724 O O . CYS A 1 85 ? 10.882 -3.485 -32.134 1.00 87.94 85 CYS A O 1
ATOM 726 N N . GLN A 1 86 ? 11.595 -4.932 -30.556 1.00 86.50 86 GLN A N 1
ATOM 727 C CA . GLN A 1 86 ? 11.442 -6.149 -31.354 1.00 86.50 86 GLN A CA 1
ATOM 728 C C . GLN A 1 86 ? 9.974 -6.417 -31.722 1.00 86.50 86 GLN A C 1
ATOM 730 O O . GLN A 1 86 ? 9.678 -6.992 -32.771 1.00 86.50 86 GLN A O 1
ATOM 735 N N . TYR A 1 87 ? 9.049 -5.962 -30.877 1.00 86.94 87 TYR A N 1
ATOM 736 C CA . TYR A 1 87 ? 7.614 -6.133 -31.056 1.00 86.94 87 TYR A CA 1
ATOM 737 C C . TYR A 1 87 ? 7.077 -5.246 -32.182 1.00 86.94 87 TYR A C 1
ATOM 739 O O . TYR A 1 87 ? 7.285 -4.029 -32.181 1.00 86.94 87 TYR A O 1
ATOM 747 N N . ARG A 1 88 ? 6.360 -5.851 -33.139 1.00 88.38 88 ARG A N 1
ATOM 748 C CA . ARG A 1 88 ? 5.805 -5.166 -34.317 1.00 88.38 88 ARG A CA 1
ATOM 749 C C . ARG A 1 88 ? 4.280 -5.171 -34.323 1.00 88.38 88 ARG A C 1
ATOM 751 O O . ARG A 1 88 ? 3.671 -6.188 -34.017 1.00 88.38 88 ARG A O 1
ATOM 758 N N . ASP A 1 89 ? 3.690 -4.036 -34.691 1.00 86.25 89 ASP A N 1
ATOM 759 C CA . ASP A 1 89 ? 2.256 -3.922 -34.973 1.00 86.25 89 ASP A CA 1
ATOM 760 C C . ASP A 1 89 ? 1.893 -4.558 -36.332 1.00 86.25 89 ASP A C 1
ATOM 762 O O . ASP A 1 89 ? 2.772 -4.918 -37.121 1.00 86.25 89 ASP A O 1
ATOM 766 N N . ASP A 1 90 ? 0.597 -4.614 -36.657 1.00 87.94 90 ASP A N 1
ATOM 767 C CA . ASP A 1 90 ? 0.072 -5.124 -37.942 1.00 87.94 90 ASP A CA 1
ATOM 768 C C . ASP A 1 90 ? 0.658 -4.420 -39.181 1.00 87.94 90 ASP A C 1
ATOM 770 O O . ASP A 1 90 ? 0.523 -4.878 -40.314 1.00 87.94 90 ASP A O 1
ATOM 774 N N . LYS A 1 91 ? 1.295 -3.261 -38.989 1.00 84.31 91 LYS A N 1
ATOM 775 C CA . LYS A 1 91 ? 1.901 -2.432 -40.035 1.00 84.31 91 LYS A CA 1
ATOM 776 C C . LYS A 1 91 ? 3.433 -2.512 -40.001 1.00 84.31 91 LYS A C 1
ATOM 778 O O . LYS A 1 91 ? 4.093 -1.686 -40.640 1.00 84.31 91 LYS A O 1
ATOM 783 N N . GLY A 1 92 ? 3.996 -3.475 -39.266 1.00 83.56 92 GLY A N 1
ATOM 784 C CA . GLY A 1 92 ? 5.428 -3.754 -39.157 1.00 83.56 92 GLY A CA 1
ATOM 785 C C . GLY A 1 92 ? 6.222 -2.744 -38.321 1.00 83.56 92 GLY A C 1
ATOM 786 O O . GLY A 1 92 ? 7.453 -2.695 -38.424 1.00 83.56 92 GLY A O 1
ATOM 787 N N . ARG A 1 93 ? 5.561 -1.897 -37.528 1.00 85.44 93 ARG A N 1
ATOM 788 C CA . ARG A 1 93 ? 6.187 -0.812 -36.758 1.00 85.44 93 ARG A CA 1
ATOM 789 C C . ARG A 1 93 ? 6.495 -1.275 -35.342 1.00 85.44 93 ARG A C 1
ATOM 791 O O . ARG A 1 93 ? 5.653 -1.904 -34.716 1.00 85.44 93 ARG A O 1
ATOM 798 N N . ALA A 1 94 ? 7.667 -0.892 -34.842 1.00 87.00 94 ALA A N 1
ATOM 799 C CA . ALA A 1 94 ? 8.047 -1.085 -33.448 1.00 87.00 94 ALA A CA 1
ATOM 800 C C . ALA A 1 94 ? 6.988 -0.480 -32.507 1.00 87.00 94 ALA A C 1
ATOM 802 O O . ALA A 1 94 ? 6.613 0.684 -32.692 1.00 87.00 94 ALA A O 1
ATOM 803 N N . PHE A 1 95 ? 6.524 -1.244 -31.516 1.00 86.94 95 PHE A N 1
ATOM 804 C CA . PHE A 1 95 ? 5.581 -0.787 -30.492 1.00 86.94 95 PHE A CA 1
ATOM 805 C C . PHE A 1 95 ? 6.056 -1.149 -29.079 1.00 86.94 95 PHE A C 1
ATOM 807 O O . PHE A 1 95 ? 6.871 -2.051 -28.899 1.00 86.94 95 PHE A O 1
ATOM 814 N N . ASN A 1 96 ? 5.554 -0.420 -28.078 1.00 86.44 96 ASN A N 1
ATOM 815 C CA . ASN A 1 96 ? 5.816 -0.715 -26.672 1.00 86.44 96 ASN A CA 1
ATOM 816 C C . ASN A 1 96 ? 4.916 -1.878 -26.200 1.00 86.44 96 ASN A C 1
ATOM 818 O O . ASN A 1 96 ? 3.694 -1.696 -26.195 1.00 86.44 96 ASN A O 1
ATOM 822 N N . PRO A 1 97 ? 5.480 -3.025 -25.779 1.00 84.19 97 PRO A N 1
ATOM 823 C CA . PRO A 1 97 ? 4.709 -4.154 -25.261 1.00 84.19 97 PRO A CA 1
ATOM 824 C C . PRO A 1 97 ? 4.045 -3.846 -23.912 1.00 84.19 97 PRO A C 1
ATOM 826 O O . PRO A 1 97 ? 3.077 -4.504 -23.544 1.00 84.19 97 PRO A O 1
ATOM 829 N N . MET A 1 98 ? 4.540 -2.854 -23.167 1.00 82.81 98 MET A N 1
ATOM 830 C CA . MET A 1 98 ? 3.988 -2.489 -21.869 1.00 82.81 98 MET A CA 1
ATOM 831 C C . MET A 1 98 ? 2.871 -1.467 -22.021 1.00 82.81 98 MET A C 1
ATOM 833 O O . MET A 1 98 ? 3.087 -0.333 -22.461 1.00 82.81 98 MET A O 1
ATOM 837 N N . TRP A 1 99 ? 1.679 -1.848 -21.580 1.00 76.75 99 TRP A N 1
ATOM 838 C CA . TRP A 1 99 ? 0.553 -0.937 -21.427 1.00 76.75 99 TRP A CA 1
ATOM 839 C C . TRP A 1 99 ? 0.363 -0.639 -19.947 1.00 76.75 99 TRP A C 1
ATOM 841 O O . TRP A 1 99 ? -0.119 -1.466 -19.179 1.00 76.75 99 TRP A O 1
ATOM 851 N N . ILE A 1 100 ? 0.786 0.555 -19.543 1.00 77.62 100 ILE A N 1
ATOM 852 C CA . ILE A 1 100 ? 0.617 1.024 -18.171 1.00 77.62 100 ILE A CA 1
ATOM 853 C C . ILE A 1 100 ? -0.723 1.742 -18.102 1.00 77.62 100 ILE A C 1
ATOM 855 O O . ILE A 1 100 ? -0.876 2.846 -18.629 1.00 77.62 100 ILE A O 1
ATOM 859 N N . VAL A 1 101 ? -1.690 1.104 -17.452 1.00 76.38 101 VAL A N 1
ATOM 860 C CA . VAL A 1 101 ? -3.002 1.693 -17.187 1.00 76.38 101 VAL A CA 1
ATOM 861 C C . VAL A 1 101 ? -2.964 2.377 -15.827 1.00 76.38 101 VAL A C 1
ATOM 863 O O . VAL A 1 101 ? -2.428 1.846 -14.855 1.00 76.38 101 VAL A O 1
ATOM 866 N N . ARG A 1 102 ? -3.526 3.581 -15.759 1.00 72.88 102 ARG A N 1
ATOM 867 C CA . ARG A 1 102 ? -3.749 4.288 -14.497 1.00 72.88 102 ARG A CA 1
ATOM 868 C C . ARG A 1 102 ? -5.158 3.951 -14.028 1.00 72.88 102 ARG A C 1
ATOM 870 O O . ARG A 1 102 ? -6.087 4.109 -14.809 1.00 72.88 102 ARG A O 1
ATOM 877 N N . ALA A 1 103 ? -5.301 3.497 -12.785 1.00 74.25 103 ALA A N 1
ATOM 878 C CA . ALA A 1 103 ? -6.614 3.175 -12.231 1.00 74.25 103 ALA A CA 1
ATOM 879 C C . ALA A 1 103 ? -7.404 4.454 -11.907 1.00 74.25 103 ALA A C 1
ATOM 881 O O . ALA A 1 103 ? -8.453 4.689 -12.491 1.00 74.25 103 ALA A O 1
ATOM 882 N N . TYR A 1 104 ? -6.861 5.317 -11.042 1.00 77.88 104 TYR A N 1
ATOM 883 C CA . TYR A 1 104 ? -7.511 6.564 -10.633 1.00 77.88 104 TYR A CA 1
ATOM 884 C C . TYR A 1 104 ? -6.506 7.717 -10.545 1.00 77.88 104 TYR A C 1
ATOM 886 O O . TYR A 1 104 ? -5.315 7.492 -10.306 1.00 77.88 104 TYR A O 1
ATOM 894 N N . LEU A 1 105 ? -6.988 8.951 -10.733 1.00 83.25 105 LEU A N 1
ATOM 895 C CA . LEU A 1 105 ? -6.202 10.183 -10.606 1.00 83.25 105 LEU A CA 1
ATOM 896 C C . LEU A 1 105 ? -6.785 11.108 -9.537 1.00 83.25 105 LEU A C 1
ATOM 898 O O . LEU A 1 105 ? -8.003 11.239 -9.402 1.00 83.25 105 LEU A O 1
ATOM 902 N N . THR A 1 106 ? -5.910 11.761 -8.777 1.00 82.69 106 THR A N 1
ATOM 903 C CA . THR A 1 106 ? -6.281 12.900 -7.931 1.00 82.69 106 THR A CA 1
ATOM 904 C C . THR A 1 106 ? -6.405 14.171 -8.776 1.00 82.69 106 THR A C 1
ATOM 906 O O . THR A 1 106 ? -6.007 14.208 -9.942 1.00 82.69 106 THR A O 1
ATOM 909 N N . ARG A 1 107 ? -6.932 15.250 -8.181 1.00 83.31 107 ARG A N 1
ATOM 910 C CA . ARG A 1 107 ? -6.963 16.578 -8.825 1.00 83.31 107 ARG A CA 1
ATOM 911 C C . ARG A 1 107 ? -5.566 17.091 -9.188 1.00 83.31 107 ARG A C 1
ATOM 913 O O . ARG A 1 107 ? -5.428 17.809 -10.171 1.00 83.31 107 ARG A O 1
ATOM 920 N N . ASP A 1 108 ? -4.555 16.663 -8.440 1.00 87.50 108 ASP A N 1
ATOM 921 C CA . ASP A 1 108 ? -3.151 17.023 -8.642 1.00 87.50 108 ASP A CA 1
ATOM 922 C C . ASP A 1 108 ? -2.425 16.072 -9.616 1.00 87.50 108 ASP A C 1
ATOM 924 O O . ASP A 1 108 ? -1.210 16.137 -9.766 1.00 87.50 108 ASP A O 1
ATOM 928 N N . ASN A 1 109 ? -3.168 15.208 -10.326 1.00 81.06 109 ASN A N 1
ATOM 929 C CA . ASN A 1 109 ? -2.667 14.177 -11.244 1.00 81.06 109 ASN A CA 1
ATOM 930 C C . ASN A 1 109 ? -1.837 13.052 -10.600 1.00 81.06 109 ASN A C 1
ATOM 932 O O . ASN A 1 109 ? -1.164 12.305 -11.319 1.00 81.06 109 ASN A O 1
ATOM 936 N N . ASP A 1 110 ? -1.935 12.853 -9.285 1.00 85.56 110 ASP A N 1
ATOM 937 C CA . ASP A 1 110 ? -1.325 11.693 -8.636 1.00 85.56 110 ASP A CA 1
ATOM 938 C C . ASP A 1 110 ? -2.135 10.433 -8.925 1.00 85.56 110 ASP A C 1
ATOM 940 O O . ASP A 1 110 ? -3.361 10.403 -8.784 1.00 85.56 110 ASP A O 1
ATOM 944 N N . THR A 1 111 ? -1.447 9.355 -9.289 1.00 81.19 111 THR A N 1
ATOM 945 C CA . THR A 1 111 ? -2.083 8.058 -9.518 1.00 81.19 111 THR A CA 1
ATOM 946 C C . THR A 1 111 ? -2.244 7.290 -8.218 1.00 81.19 111 THR A C 1
ATOM 948 O O . THR A 1 111 ? -1.304 7.206 -7.428 1.00 81.19 111 THR A O 1
ATOM 951 N N . TYR A 1 112 ? -3.397 6.656 -8.020 1.00 83.44 112 TYR A N 1
ATOM 952 C CA . TYR A 1 112 ? -3.616 5.747 -6.898 1.00 83.44 112 TYR A CA 1
ATOM 953 C C . TYR A 1 112 ? -4.380 4.491 -7.318 1.00 83.44 112 TYR A C 1
ATOM 955 O O . TYR A 1 112 ? -5.072 4.466 -8.336 1.00 83.44 112 TYR A O 1
ATOM 963 N N . GLY A 1 113 ? -4.203 3.423 -6.539 1.00 81.56 113 GLY A N 1
ATOM 964 C CA . GLY A 1 113 ? -4.895 2.152 -6.743 1.00 81.56 113 GLY A CA 1
ATOM 965 C C . GLY A 1 113 ? -6.230 2.085 -6.002 1.00 81.56 113 GLY A C 1
ATOM 966 O O . GLY A 1 113 ? -6.470 2.851 -5.070 1.00 81.56 113 GLY A O 1
ATOM 967 N N . ALA A 1 114 ? -7.053 1.099 -6.365 1.00 78.31 114 ALA A N 1
ATOM 968 C CA . ALA A 1 114 ? -8.368 0.845 -5.763 1.00 78.31 114 ALA A CA 1
ATOM 969 C C . ALA A 1 114 ? -8.336 0.741 -4.221 1.00 78.31 114 ALA A C 1
ATOM 971 O O . ALA A 1 114 ? -9.280 1.132 -3.543 1.00 78.31 114 ALA A O 1
ATOM 972 N N . VAL A 1 115 ? -7.216 0.279 -3.652 1.00 82.00 115 VAL A N 1
ATOM 973 C CA . VAL A 1 115 ? -7.047 0.087 -2.202 1.00 82.00 115 VAL A CA 1
ATOM 974 C C . VAL A 1 115 ? -7.050 1.393 -1.409 1.00 82.00 115 VAL A C 1
ATOM 976 O O . VAL A 1 115 ? -7.444 1.383 -0.247 1.00 82.00 115 VAL A O 1
ATOM 979 N N . ARG A 1 116 ? -6.677 2.533 -2.008 1.00 83.31 116 ARG A N 1
ATOM 980 C CA . ARG A 1 116 ? -6.578 3.811 -1.278 1.00 83.31 116 ARG A CA 1
ATOM 981 C C . ARG A 1 116 ? -7.902 4.211 -0.622 1.00 83.31 116 ARG A C 1
ATOM 983 O O . ARG A 1 116 ? -7.888 4.703 0.501 1.00 83.31 116 ARG A O 1
ATOM 990 N N . ASN A 1 117 ? -9.020 3.952 -1.296 1.00 81.25 117 ASN A N 1
ATOM 991 C CA . ASN A 1 117 ? -10.353 4.300 -0.803 1.00 81.25 117 ASN A CA 1
ATOM 992 C C . ASN A 1 117 ? -10.839 3.351 0.309 1.00 81.25 117 ASN A C 1
ATOM 994 O O . ASN A 1 117 ? -11.735 3.712 1.060 1.00 81.25 117 ASN A O 1
ATOM 998 N N . MET A 1 118 ? -10.221 2.172 0.461 1.00 83.62 118 MET A N 1
ATOM 999 C CA . MET A 1 118 ? -10.553 1.202 1.513 1.00 83.62 118 MET A CA 1
ATOM 1000 C C . MET A 1 118 ? -9.824 1.461 2.838 1.00 83.62 118 MET A C 1
ATOM 1002 O O . MET A 1 118 ? -10.206 0.896 3.859 1.00 83.62 118 MET A O 1
ATOM 1006 N N . ILE A 1 119 ? -8.789 2.310 2.851 1.00 86.31 119 ILE A N 1
ATOM 1007 C CA . ILE A 1 119 ? -7.952 2.524 4.043 1.00 86.31 119 ILE A CA 1
ATOM 1008 C C . ILE A 1 119 ? -8.777 3.115 5.192 1.00 86.31 119 ILE A C 1
ATOM 1010 O O . ILE A 1 119 ? -8.773 2.572 6.295 1.00 86.31 119 ILE A O 1
ATOM 1014 N N . SER A 1 120 ? -9.513 4.201 4.941 1.00 85.25 120 SER A N 1
ATOM 1015 C CA . SER A 1 120 ? -10.278 4.880 5.995 1.00 85.25 120 SER A CA 1
ATOM 1016 C C . SER A 1 120 ? -11.421 4.021 6.561 1.00 85.25 120 SER A C 1
ATOM 1018 O O . SER A 1 120 ? -11.498 3.908 7.787 1.00 85.25 120 SER A O 1
ATOM 1020 N N . PRO A 1 121 ? -12.247 3.346 5.735 1.00 86.38 121 PRO A N 1
ATOM 1021 C CA . PRO A 1 121 ? -13.245 2.405 6.243 1.00 86.38 121 PRO A CA 1
ATOM 1022 C C . PRO A 1 121 ? -12.642 1.234 7.037 1.00 86.38 121 PRO A C 1
ATOM 1024 O O . PRO A 1 121 ? -13.171 0.837 8.076 1.00 86.38 121 PRO A O 1
ATOM 1027 N N . GLN A 1 122 ? -11.501 0.688 6.598 1.00 86.19 122 GLN A N 1
ATOM 1028 C CA . GLN A 1 122 ? -10.838 -0.405 7.312 1.00 86.19 122 GLN A CA 1
ATOM 1029 C C . GLN A 1 122 ? -10.322 0.042 8.688 1.00 86.19 122 GLN A C 1
ATOM 1031 O O . GLN A 1 122 ? -10.462 -0.690 9.673 1.00 86.19 122 GLN A O 1
ATOM 1036 N N . ASP A 1 123 ? -9.767 1.253 8.781 1.00 89.56 123 ASP A N 1
ATOM 1037 C CA . ASP A 1 123 ? -9.347 1.848 10.052 1.00 89.56 123 ASP A CA 1
ATOM 1038 C C . ASP A 1 123 ? -10.526 2.026 11.015 1.00 89.56 123 ASP A C 1
ATOM 1040 O O . ASP A 1 123 ? -10.397 1.797 12.221 1.00 89.56 123 ASP A O 1
ATOM 1044 N N . GLU A 1 124 ? -11.688 2.412 10.496 1.00 88.31 124 GLU A N 1
ATOM 1045 C CA . GLU A 1 124 ? -12.918 2.550 11.270 1.00 88.31 124 GLU A CA 1
ATOM 1046 C C . GLU A 1 124 ? -13.396 1.206 11.831 1.00 88.31 124 GLU A C 1
ATOM 1048 O O . GLU A 1 124 ? -13.636 1.097 13.038 1.00 88.31 124 GLU A O 1
ATOM 1053 N N . ILE A 1 125 ? -13.435 0.159 11.000 1.00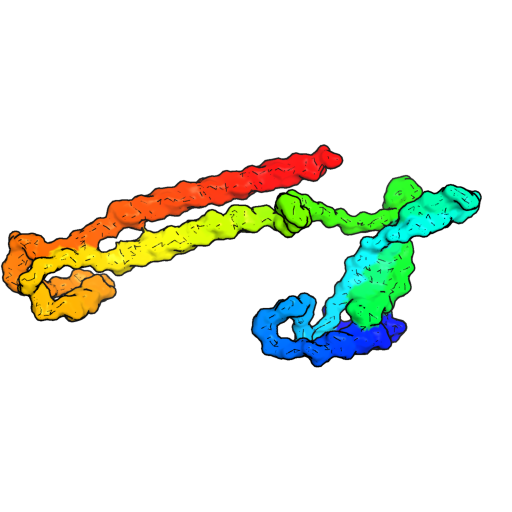 89.31 125 ILE A N 1
ATOM 1054 C CA . ILE A 1 125 ? -13.761 -1.211 11.429 1.00 89.31 125 ILE A CA 1
ATOM 1055 C C . ILE A 1 125 ? -12.799 -1.689 12.519 1.00 89.31 125 ILE A C 1
ATOM 1057 O O . ILE A 1 125 ? -13.231 -2.252 13.531 1.00 89.31 125 ILE A O 1
ATOM 1061 N N . ASN A 1 126 ? -11.498 -1.451 12.346 1.00 89.88 126 ASN A N 1
ATOM 1062 C CA . ASN A 1 126 ? -10.474 -1.872 13.300 1.00 89.88 126 ASN A CA 1
ATOM 1063 C C . ASN A 1 126 ? -10.616 -1.145 14.645 1.00 89.88 126 ASN A C 1
ATOM 1065 O O . ASN A 1 126 ? -10.547 -1.772 15.710 1.00 89.88 126 ASN A O 1
ATOM 1069 N N . LYS A 1 127 ? -10.867 0.170 14.613 1.00 90.50 127 LYS A N 1
ATOM 1070 C CA . LYS A 1 127 ? -11.109 0.976 15.819 1.00 90.50 127 LYS A CA 1
ATOM 1071 C C . LYS A 1 127 ? -12.379 0.537 16.538 1.00 90.50 127 LYS A C 1
ATOM 1073 O O . LYS A 1 127 ? -12.351 0.380 17.759 1.00 90.50 127 LYS A O 1
ATOM 1078 N N . ARG A 1 128 ? -13.470 0.288 15.806 1.00 88.06 128 ARG A N 1
ATOM 1079 C CA . ARG A 1 128 ? -14.734 -0.204 16.375 1.00 88.06 128 ARG A CA 1
ATOM 1080 C C . ARG A 1 128 ? -14.581 -1.577 17.001 1.00 88.06 128 ARG A C 1
ATOM 1082 O O . ARG A 1 128 ? -14.985 -1.754 18.143 1.00 88.06 128 ARG A O 1
ATOM 1089 N N . SER A 1 129 ? -13.939 -2.513 16.305 1.00 86.00 129 SER A N 1
ATOM 1090 C CA . SER A 1 129 ? -13.685 -3.867 16.817 1.00 86.00 129 SER A CA 1
ATOM 1091 C C . SER A 1 129 ? -12.883 -3.819 18.117 1.00 86.00 129 SER A C 1
ATOM 1093 O O . SER A 1 129 ? -13.276 -4.416 19.119 1.00 86.00 129 SER A O 1
ATOM 1095 N N . SER A 1 130 ? -11.811 -3.020 18.135 1.00 89.06 130 SER A N 1
ATOM 1096 C CA . SER A 1 130 ? -11.000 -2.795 19.335 1.00 89.06 130 SER A CA 1
ATOM 1097 C C . SER A 1 130 ? -11.812 -2.164 20.470 1.00 89.06 130 SER A C 1
ATOM 1099 O O . SER A 1 130 ? -11.693 -2.580 21.623 1.00 89.06 130 SER A O 1
ATOM 1101 N N . LYS A 1 131 ? -12.670 -1.178 20.172 1.00 89.19 131 LYS A N 1
ATOM 1102 C CA . LYS A 1 131 ? -13.483 -0.510 21.196 1.00 89.19 131 LYS A CA 1
ATOM 1103 C C . LYS A 1 131 ? -14.606 -1.400 21.727 1.00 89.19 131 LYS A C 1
ATOM 1105 O O . LYS A 1 131 ? -14.852 -1.372 22.928 1.00 89.19 131 LYS A O 1
ATOM 1110 N N . ALA A 1 132 ? -15.244 -2.201 20.878 1.00 88.19 132 ALA A N 1
ATOM 1111 C CA . ALA A 1 132 ? -16.246 -3.185 21.278 1.00 88.19 132 ALA A CA 1
ATOM 1112 C C . ALA A 1 132 ? -15.634 -4.242 22.207 1.00 88.19 132 ALA A C 1
ATOM 1114 O O . ALA A 1 132 ? -16.175 -4.495 23.281 1.00 88.19 132 ALA A O 1
ATOM 1115 N N . LEU A 1 133 ? -14.460 -4.778 21.853 1.00 87.12 133 LEU A N 1
ATOM 1116 C CA . LEU A 1 133 ? -13.722 -5.715 22.703 1.00 87.12 133 LEU A CA 1
ATOM 1117 C C . LEU A 1 133 ? -13.318 -5.076 24.038 1.00 87.12 133 LEU A C 1
ATOM 1119 O O . LEU A 1 133 ? -13.468 -5.685 25.093 1.00 87.12 133 LEU A O 1
ATOM 1123 N N . HIS A 1 134 ? -12.870 -3.821 24.015 1.00 87.50 134 HIS A N 1
ATOM 1124 C CA . HIS A 1 134 ? -12.564 -3.082 25.236 1.00 87.50 134 HIS A CA 1
ATOM 1125 C C . HIS A 1 134 ? -13.800 -2.858 26.123 1.00 87.50 134 HIS A C 1
ATOM 1127 O O . HIS A 1 134 ? -13.696 -2.983 27.340 1.00 87.50 134 HIS A O 1
ATOM 1133 N N . LEU A 1 135 ? -14.966 -2.549 25.545 1.00 86.50 135 LEU A N 1
ATOM 1134 C CA . LEU A 1 135 ? -16.224 -2.397 26.288 1.00 86.50 135 LEU A CA 1
ATOM 1135 C C . LEU A 1 135 ? -16.716 -3.720 26.888 1.00 86.50 135 LEU A C 1
ATOM 1137 O O . LEU A 1 135 ? -17.272 -3.700 27.980 1.00 86.50 135 LEU A O 1
ATOM 1141 N N . LEU A 1 136 ? -16.485 -4.846 26.205 1.00 83.25 136 LEU A N 1
ATOM 1142 C CA . LEU A 1 136 ? -16.763 -6.188 26.729 1.00 83.25 136 LEU A CA 1
ATOM 1143 C C . LEU A 1 136 ? -15.855 -6.545 27.911 1.00 83.25 136 LEU A C 1
ATOM 1145 O O . LEU A 1 136 ? -16.313 -7.152 28.873 1.00 83.25 136 LEU A O 1
ATOM 1149 N N . HIS A 1 137 ? -14.580 -6.158 27.849 1.00 81.12 137 HIS A N 1
ATOM 1150 C CA . HIS A 1 137 ? -13.625 -6.410 28.929 1.00 81.12 137 HIS A CA 1
ATOM 1151 C C . HIS A 1 137 ? -13.769 -5.456 30.116 1.00 81.12 137 HIS A C 1
ATOM 1153 O O . HIS A 1 137 ? -13.417 -5.810 31.237 1.00 81.12 137 HIS A O 1
ATOM 1159 N N . THR A 1 138 ? -14.245 -4.235 29.881 1.00 80.88 138 THR A N 1
ATOM 1160 C CA . THR A 1 138 ? -14.333 -3.213 30.923 1.00 80.88 138 THR A CA 1
ATOM 1161 C C . THR A 1 138 ? -15.690 -3.296 31.602 1.00 80.88 138 THR A C 1
ATOM 1163 O O . THR A 1 138 ? -16.693 -2.877 31.029 1.00 80.88 138 THR A O 1
ATOM 1166 N N . GLN A 1 139 ? -15.729 -3.761 32.848 1.00 75.19 139 GLN A N 1
ATOM 1167 C CA . GLN A 1 139 ? -16.905 -3.586 33.697 1.00 75.19 139 GLN A CA 1
ATOM 1168 C C . GLN A 1 139 ? -16.843 -2.234 34.408 1.00 75.19 139 GLN A C 1
ATOM 1170 O O . GLN A 1 139 ? -15.792 -1.805 34.885 1.00 75.19 139 GLN A O 1
ATOM 1175 N N . ARG A 1 140 ? -17.976 -1.532 34.452 1.00 78.12 140 ARG A N 1
ATOM 1176 C CA . ARG A 1 140 ? -18.112 -0.266 35.175 1.00 78.12 140 ARG A CA 1
ATOM 1177 C C . ARG A 1 140 ? -18.947 -0.516 36.419 1.00 78.12 140 ARG A C 1
ATOM 1179 O O . ARG A 1 140 ? -20.031 -1.084 36.323 1.00 78.12 140 ARG A O 1
ATOM 1186 N N . VAL A 1 141 ? -18.456 -0.052 37.561 1.00 81.19 141 VAL A N 1
ATOM 1187 C CA . VAL A 1 141 ? -19.164 -0.159 38.836 1.00 81.19 141 VAL A CA 1
ATOM 1188 C C . VAL A 1 141 ? -19.436 1.234 39.377 1.00 81.19 141 VAL A C 1
ATOM 1190 O O . VAL A 1 141 ? -18.547 2.086 39.398 1.00 81.19 141 VAL A O 1
ATOM 1193 N N . ILE A 1 142 ? -20.676 1.462 39.794 1.00 80.75 142 ILE A N 1
ATOM 1194 C CA . ILE A 1 142 ? -21.094 2.641 40.547 1.00 80.75 142 ILE A CA 1
ATOM 1195 C C . ILE A 1 142 ? -21.290 2.181 41.989 1.00 80.75 142 ILE A C 1
ATOM 1197 O O . ILE A 1 142 ? -22.055 1.254 42.236 1.00 80.75 142 ILE A O 1
ATOM 1201 N N . ALA A 1 143 ? -20.589 2.802 42.933 1.00 82.38 143 ALA A N 1
ATOM 1202 C CA . ALA A 1 143 ? -20.700 2.490 44.353 1.00 82.38 143 ALA A CA 1
ATOM 1203 C C . ALA A 1 143 ? -2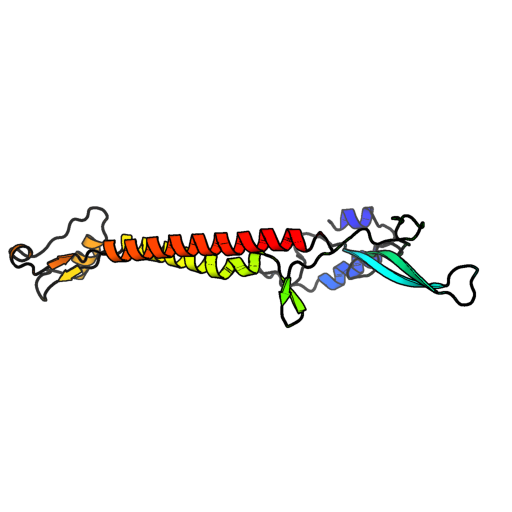0.822 3.781 45.167 1.00 82.38 143 ALA A C 1
ATOM 1205 O O . ALA A 1 143 ? -20.137 4.766 44.876 1.00 82.38 143 ALA A O 1
ATOM 1206 N N . GLU A 1 144 ? -21.684 3.779 46.182 1.00 76.06 144 GLU A N 1
ATOM 1207 C CA . GLU A 1 144 ? -21.810 4.896 47.118 1.00 76.06 144 GLU A CA 1
ATOM 1208 C C . GLU A 1 144 ? -20.584 5.013 48.039 1.00 76.06 144 GLU A C 1
ATOM 1210 O O . GLU A 1 144 ? -19.874 4.041 48.323 1.00 76.06 144 GLU A O 1
ATOM 1215 N N . GLN A 1 145 ? -20.322 6.226 48.529 1.00 73.00 145 GLN A N 1
ATOM 1216 C CA . GLN A 1 145 ? -19.168 6.501 49.380 1.00 73.00 145 GLN A CA 1
ATOM 1217 C C . GLN A 1 145 ? -19.284 5.726 50.706 1.00 73.00 145 GLN A C 1
ATOM 1219 O O . GLN A 1 145 ? -20.197 5.953 51.494 1.00 73.00 145 GLN A O 1
ATOM 1224 N N . GLY A 1 146 ? -18.354 4.794 50.945 1.00 74.62 146 GLY A N 1
ATOM 1225 C CA . GLY A 1 146 ? -18.367 3.895 52.108 1.00 74.62 146 GLY A CA 1
ATOM 1226 C C . GLY A 1 146 ? -19.018 2.523 51.873 1.00 74.62 146 GLY A C 1
ATOM 1227 O O . GLY A 1 146 ? -19.080 1.728 52.808 1.00 74.62 146 GLY A O 1
ATOM 1228 N N . ALA A 1 147 ? -19.472 2.211 50.652 1.00 73.31 147 ALA A N 1
ATOM 1229 C CA . ALA A 1 147 ? -19.968 0.874 50.298 1.00 73.31 147 ALA A CA 1
ATOM 1230 C C . ALA A 1 147 ? -18.840 -0.167 50.109 1.00 73.31 147 ALA A C 1
ATOM 1232 O O . ALA A 1 147 ? -19.067 -1.370 50.259 1.00 73.31 147 ALA A O 1
ATOM 1233 N N . LEU A 1 148 ? -17.617 0.297 49.824 1.00 77.06 148 LEU A N 1
ATOM 1234 C CA . LEU A 1 148 ? -16.420 -0.517 49.587 1.00 77.06 148 LEU A CA 1
ATOM 1235 C C . LEU A 1 148 ? -15.450 -0.414 50.776 1.00 77.06 148 LEU A C 1
ATOM 1237 O O . LEU A 1 148 ? -15.303 0.666 51.346 1.00 77.06 148 LEU A O 1
ATOM 1241 N N . GLN A 1 149 ? -14.784 -1.515 51.155 1.00 74.31 149 GLN A N 1
ATOM 1242 C CA . GLN A 1 149 ? -13.702 -1.478 52.159 1.00 74.31 149 GLN A CA 1
ATOM 1243 C C . GLN A 1 149 ? -12.451 -0.785 51.601 1.00 74.31 149 GLN A C 1
ATOM 1245 O O . GLN A 1 149 ? -11.933 0.144 52.213 1.00 74.31 149 GLN A O 1
ATOM 1250 N N . SER A 1 150 ? -12.019 -1.203 50.409 1.00 81.06 150 SER A N 1
ATOM 1251 C CA . SER A 1 150 ? -10.936 -0.592 49.642 1.00 81.06 150 SER A CA 1
ATOM 1252 C C . SER A 1 150 ? -11.345 -0.505 48.166 1.00 81.06 150 SER A C 1
ATOM 1254 O O . SER A 1 150 ? -11.621 -1.538 47.549 1.00 81.06 150 SER A O 1
ATOM 1256 N N . PRO A 1 151 ? -11.404 0.699 47.566 1.00 79.50 151 PRO A N 1
ATOM 1257 C CA . PRO A 1 151 ? -11.705 0.850 46.143 1.00 79.50 151 PRO A CA 1
ATOM 1258 C C . PRO A 1 151 ? -10.687 0.159 45.225 1.00 79.50 151 PRO A C 1
ATOM 1260 O O . PRO A 1 151 ? -11.053 -0.301 44.147 1.00 79.50 151 PRO A O 1
ATOM 1263 N N . GLU A 1 152 ? -9.421 0.078 45.639 1.00 81.31 152 GLU A N 1
ATOM 1264 C CA . GLU A 1 152 ? -8.335 -0.504 44.839 1.00 81.31 152 GLU A CA 1
ATOM 1265 C C . GLU A 1 152 ? -8.430 -2.032 44.778 1.00 81.31 152 GLU A C 1
ATOM 1267 O O . GLU A 1 152 ? -8.321 -2.621 43.702 1.00 81.31 152 GLU A O 1
ATOM 1272 N N . GLU A 1 153 ? -8.701 -2.679 45.913 1.00 82.12 153 GLU A N 1
ATOM 1273 C CA . GLU A 1 153 ? -8.899 -4.132 45.975 1.00 82.12 153 GLU A CA 1
ATOM 1274 C C . GLU A 1 153 ? -10.152 -4.545 45.204 1.00 82.12 153 GLU A C 1
ATOM 1276 O O . GLU A 1 153 ? -10.128 -5.517 44.450 1.00 82.12 153 GLU A O 1
ATOM 1281 N N . PHE A 1 154 ? -11.219 -3.751 45.316 1.00 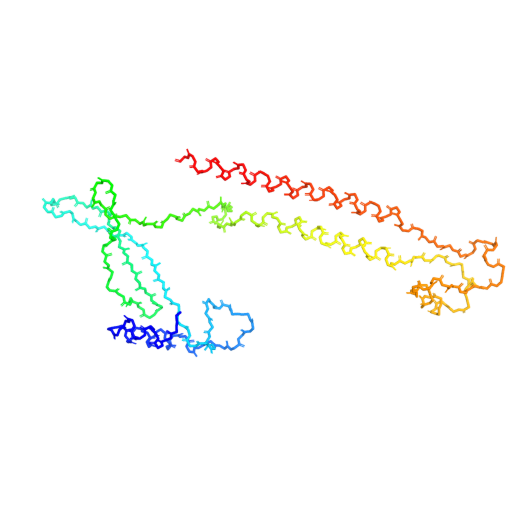81.19 154 PHE A N 1
ATOM 1282 C CA . PHE A 1 154 ? -12.450 -3.972 44.571 1.00 81.19 154 PHE A CA 1
ATOM 1283 C C . PHE A 1 154 ? -12.239 -3.851 43.053 1.00 81.19 154 PHE A C 1
ATOM 1285 O O . PHE A 1 154 ? -12.746 -4.674 42.295 1.00 81.19 154 PHE A O 1
ATOM 1292 N N . GLN A 1 155 ? -11.445 -2.880 42.586 1.00 78.62 155 GLN A N 1
ATOM 1293 C CA . GLN A 1 155 ? -11.083 -2.785 41.166 1.00 78.62 155 GLN A CA 1
ATOM 1294 C C . GLN A 1 155 ? -10.284 -4.001 40.690 1.00 78.62 155 GLN A C 1
ATOM 1296 O O . GLN A 1 155 ? -10.557 -4.522 39.610 1.00 78.62 155 GLN A O 1
ATOM 1301 N N . GLN A 1 156 ? -9.320 -4.480 41.481 1.00 81.00 156 GLN A N 1
ATOM 1302 C CA . GLN A 1 156 ? -8.562 -5.680 41.122 1.00 81.00 156 GLN A CA 1
ATOM 1303 C C . GLN A 1 156 ? -9.455 -6.918 41.059 1.00 81.00 156 GLN A C 1
ATOM 1305 O O . GLN A 1 156 ? -9.304 -7.711 40.136 1.00 81.00 156 GLN A O 1
ATOM 1310 N N . GLN A 1 157 ? -10.387 -7.071 42.003 1.00 77.75 157 GLN A N 1
ATOM 1311 C CA . GLN A 1 157 ? -11.376 -8.151 42.008 1.00 77.75 157 GLN A CA 1
ATOM 1312 C C . GLN A 1 157 ? -12.317 -8.068 40.797 1.00 77.75 157 GLN A C 1
ATOM 1314 O O . GLN A 1 157 ? -12.515 -9.065 40.113 1.00 77.75 157 GLN A O 1
ATOM 1319 N N . ALA A 1 158 ? -12.813 -6.876 40.455 1.00 76.75 158 ALA A N 1
ATOM 1320 C CA . ALA A 1 158 ? -13.696 -6.668 39.304 1.00 76.75 158 ALA A CA 1
ATOM 1321 C C . ALA A 1 158 ? -13.028 -6.975 37.949 1.00 76.75 158 ALA A C 1
ATOM 1323 O O . ALA A 1 158 ? -13.711 -7.311 36.984 1.00 76.75 158 ALA A O 1
ATOM 1324 N N . MET A 1 159 ? -11.699 -6.861 37.862 1.00 74.81 159 MET A N 1
ATOM 1325 C CA . MET A 1 159 ? -10.934 -7.202 36.655 1.00 74.81 159 MET A CA 1
ATOM 1326 C C . MET A 1 159 ? -10.551 -8.684 36.584 1.00 74.81 159 MET A C 1
ATOM 1328 O O . MET A 1 159 ? -10.013 -9.126 35.564 1.00 74.81 159 MET A O 1
ATOM 1332 N N . ARG A 1 160 ? -10.791 -9.466 37.645 1.00 78.75 160 ARG A N 1
ATOM 1333 C CA . ARG A 1 160 ? -10.520 -10.901 37.614 1.00 78.75 160 ARG A CA 1
ATOM 1334 C C . ARG A 1 160 ? -11.590 -11.627 36.793 1.00 78.75 160 ARG A C 1
ATOM 1336 O O . ARG A 1 160 ? -12.775 -11.314 36.885 1.00 78.75 160 ARG A O 1
ATOM 1343 N N . PRO A 1 161 ? -11.188 -12.649 36.022 1.00 69.06 161 PRO A N 1
ATOM 1344 C CA . PRO A 1 161 ? -12.116 -13.446 35.225 1.00 69.06 161 PRO A CA 1
ATOM 1345 C C . PRO A 1 161 ? -13.045 -14.341 36.065 1.00 69.06 161 PRO A C 1
ATOM 1347 O O . PRO A 1 161 ? -13.970 -14.922 35.507 1.00 69.06 161 PRO A O 1
ATOM 1350 N N . ASP A 1 162 ? -12.810 -14.477 37.376 1.00 71.88 162 ASP A N 1
ATOM 1351 C CA . ASP A 1 162 ? -13.678 -15.216 38.305 1.00 71.88 162 ASP A CA 1
ATOM 1352 C C . ASP A 1 162 ? -14.943 -14.428 38.701 1.00 71.88 162 ASP A C 1
ATOM 1354 O O . ASP A 1 162 ? -15.933 -15.037 39.104 1.00 71.88 162 ASP A O 1
ATOM 1358 N N . GLY A 1 163 ? -14.941 -13.098 38.541 1.00 66.44 163 GLY A N 1
ATOM 1359 C CA . GLY A 1 163 ? -16.101 -12.228 38.747 1.00 66.44 163 GLY A CA 1
ATOM 1360 C C . GLY A 1 163 ? -16.567 -12.108 40.202 1.00 66.44 163 GLY A C 1
ATOM 1361 O O . GLY A 1 163 ? -17.684 -11.647 40.443 1.00 66.44 163 GLY A O 1
ATOM 1362 N N . VAL A 1 164 ? -15.750 -12.526 41.174 1.00 71.50 164 VAL A N 1
ATOM 1363 C CA . VAL A 1 164 ? -16.102 -12.472 42.600 1.00 71.50 164 VAL A CA 1
ATOM 1364 C C . VAL A 1 164 ? -15.692 -11.120 43.176 1.00 71.50 164 VAL A C 1
ATOM 1366 O O . VAL A 1 164 ? -14.521 -10.756 43.139 1.00 71.50 164 VAL A O 1
ATOM 1369 N N . MET A 1 165 ? -16.660 -10.389 43.730 1.00 76.56 165 MET A N 1
ATOM 1370 C CA . MET A 1 165 ? -16.461 -9.064 44.319 1.00 76.56 165 MET A CA 1
ATOM 1371 C C . MET A 1 165 ? -17.002 -9.033 45.750 1.00 76.56 165 MET A C 1
ATOM 1373 O O . MET A 1 165 ? -18.150 -9.411 45.989 1.00 76.56 165 MET A O 1
ATOM 1377 N N . GLU A 1 166 ? -16.194 -8.560 46.698 1.00 75.56 166 GLU A N 1
ATOM 1378 C CA . GLU A 1 166 ? -16.613 -8.381 48.090 1.00 75.56 166 GLU A CA 1
ATOM 1379 C C . GLU A 1 166 ? -17.131 -6.961 48.345 1.00 75.56 166 GLU A C 1
ATOM 1381 O O . GLU A 1 166 ? -16.524 -5.962 47.957 1.00 75.56 166 GLU A O 1
ATOM 1386 N N . VAL A 1 167 ? -18.261 -6.861 49.046 1.00 81.12 167 VAL A N 1
ATOM 1387 C CA . VAL A 1 167 ? -18.836 -5.588 49.503 1.00 81.12 167 VAL A CA 1
ATOM 1388 C C . VAL A 1 167 ? -19.175 -5.664 50.987 1.00 81.12 167 VAL A C 1
ATOM 1390 O O . VAL A 1 167 ? -19.275 -6.750 51.562 1.00 81.12 167 VAL A O 1
ATOM 1393 N N . GLN A 1 168 ? -19.392 -4.513 51.625 1.00 78.12 168 GLN A N 1
ATOM 1394 C CA . GLN A 1 168 ? -19.781 -4.508 53.033 1.00 78.12 168 GLN A CA 1
ATOM 1395 C C . GLN A 1 168 ? -21.182 -5.128 53.260 1.00 78.12 168 GLN A C 1
ATOM 1397 O O . GLN A 1 168 ? -22.056 -5.029 52.391 1.00 78.12 168 GLN A O 1
ATOM 1402 N N . PRO A 1 169 ? -21.434 -5.739 54.435 1.00 75.00 169 PRO A N 1
ATOM 1403 C CA . PRO A 1 169 ? -22.729 -6.335 54.766 1.00 75.00 169 PRO A CA 1
ATOM 1404 C C . PRO A 1 169 ? -23.887 -5.334 54.628 1.00 75.00 169 PRO A C 1
ATOM 1406 O O . PRO A 1 169 ? -23.761 -4.180 55.027 1.00 75.00 169 PRO A O 1
ATOM 1409 N N . GLY A 1 170 ? -25.018 -5.767 54.060 1.00 74.38 170 GLY A N 1
ATOM 1410 C CA . GLY A 1 170 ? -26.216 -4.931 53.856 1.00 74.38 170 GLY A CA 1
ATOM 1411 C C . GLY A 1 170 ? -26.175 -4.006 52.628 1.00 74.38 170 GLY A C 1
ATOM 1412 O O . GLY A 1 170 ? -27.204 -3.480 52.216 1.00 74.38 170 GLY A O 1
ATOM 1413 N N . ARG A 1 171 ? -25.020 -3.854 51.966 1.00 71.38 171 ARG A N 1
ATOM 1414 C CA . ARG A 1 171 ? -24.866 -2.938 50.820 1.00 71.38 171 ARG A CA 1
ATOM 1415 C C . ARG A 1 171 ? -25.509 -3.428 49.523 1.00 71.38 171 ARG A C 1
ATOM 1417 O O . ARG A 1 171 ? -25.939 -2.601 48.718 1.00 71.38 171 ARG A O 1
ATOM 1424 N N . LEU A 1 172 ? -25.626 -4.748 49.346 1.00 70.12 172 LEU A N 1
ATOM 1425 C CA . LEU A 1 172 ? -26.361 -5.352 48.226 1.00 70.12 172 LEU A CA 1
ATOM 1426 C C . LEU A 1 172 ? -27.875 -5.120 48.339 1.00 70.12 172 LEU A C 1
ATOM 1428 O O . LEU A 1 172 ? -28.522 -4.844 47.336 1.00 70.12 172 LEU A O 1
ATOM 1432 N N . SER A 1 173 ? -28.441 -5.220 49.548 1.00 70.75 173 SER A N 1
ATOM 1433 C CA . SER A 1 173 ? -29.881 -5.030 49.782 1.00 70.75 173 SER A CA 1
ATOM 1434 C C . SER A 1 173 ? -30.317 -3.572 49.650 1.00 70.75 173 SER A C 1
ATOM 1436 O O . SER A 1 173 ? -31.432 -3.317 49.207 1.00 70.75 173 SER A O 1
ATOM 1438 N N . ASP A 1 174 ? -29.419 -2.633 49.958 1.00 71.75 174 ASP A N 1
ATOM 1439 C CA . ASP A 1 174 ? -29.667 -1.190 49.839 1.00 71.75 174 ASP A CA 1
ATOM 1440 C C . ASP A 1 174 ? -29.384 -0.646 48.426 1.00 71.75 174 ASP A C 1
ATOM 1442 O O . ASP A 1 174 ? -29.499 0.552 48.183 1.00 71.75 174 ASP A O 1
ATOM 1446 N N . ASN A 1 175 ? -29.006 -1.514 47.478 1.00 72.38 175 ASN A N 1
ATOM 1447 C CA . ASN A 1 175 ? -28.688 -1.158 46.090 1.00 72.38 175 ASN A CA 1
ATOM 1448 C C . ASN A 1 175 ? -27.559 -0.109 45.943 1.00 72.38 175 ASN A C 1
ATOM 1450 O O . ASN A 1 175 ? -27.479 0.610 44.945 1.00 72.38 175 ASN A O 1
ATOM 1454 N N . SER A 1 176 ? -26.678 -0.043 46.947 1.00 72.75 176 SER A N 1
ATOM 1455 C CA . SER A 1 176 ? -25.572 0.925 47.062 1.00 72.75 176 SER A CA 1
ATOM 1456 C C . SER A 1 176 ? -24.351 0.597 46.184 1.00 72.75 176 SER A C 1
ATOM 1458 O O . SER A 1 176 ? -23.399 1.377 46.123 1.00 72.75 176 SER A O 1
ATOM 1460 N N . VAL A 1 177 ? -24.379 -0.548 45.489 1.00 74.62 177 VAL A N 1
ATOM 1461 C CA . VAL A 1 177 ? -23.399 -0.962 44.474 1.00 74.62 177 VAL A CA 1
ATOM 1462 C C . VAL A 1 177 ? -24.154 -1.466 43.246 1.00 74.62 177 VAL A C 1
ATOM 1464 O O . VAL A 1 177 ? -24.967 -2.381 43.350 1.00 74.62 177 VAL A O 1
ATOM 1467 N N . GLN A 1 178 ? -23.878 -0.878 42.083 1.00 77.88 178 GLN A N 1
ATOM 1468 C CA . GLN A 1 178 ? -24.515 -1.213 40.812 1.00 77.88 178 GLN A CA 1
ATOM 1469 C C . GLN A 1 178 ? -23.462 -1.505 39.744 1.00 77.88 178 GLN A C 1
ATOM 1471 O O . GLN A 1 178 ? -22.576 -0.691 39.468 1.00 77.88 178 GLN A O 1
ATOM 1476 N N . LEU A 1 179 ? -23.592 -2.670 39.115 1.00 78.44 179 LEU A N 1
ATOM 1477 C CA . LEU A 1 179 ? -22.870 -3.019 37.897 1.00 78.44 179 LEU A CA 1
ATOM 1478 C C . LEU A 1 179 ? -23.585 -2.365 36.716 1.00 78.44 179 LEU A C 1
ATOM 1480 O O . LEU A 1 179 ? -24.776 -2.587 36.500 1.00 78.44 179 LEU A O 1
ATOM 1484 N N . VAL A 1 180 ? -22.866 -1.541 35.960 1.00 80.75 180 VAL A N 1
ATOM 1485 C CA . VAL A 1 180 ? -23.409 -0.922 34.751 1.00 80.75 180 VAL A CA 1
ATOM 1486 C C . VAL A 1 180 ? -23.276 -1.914 33.608 1.00 80.75 180 VAL A C 1
ATOM 1488 O O . VAL A 1 180 ? -22.167 -2.298 33.232 1.00 80.75 180 VAL A O 1
ATOM 1491 N N . ASP A 1 181 ? -24.413 -2.298 33.038 1.00 79.88 181 ASP A N 1
ATOM 1492 C CA . ASP A 1 181 ? -24.441 -3.157 31.865 1.00 79.88 181 ASP A CA 1
ATOM 1493 C C . ASP A 1 181 ? -23.980 -2.386 30.614 1.00 79.88 181 ASP A C 1
ATOM 1495 O O . ASP A 1 181 ? -24.619 -1.430 30.167 1.00 79.88 181 ASP A O 1
ATOM 1499 N N . ASN A 1 182 ? -22.851 -2.809 30.042 1.00 81.19 182 ASN A N 1
ATOM 1500 C CA . ASN A 1 182 ? -22.307 -2.256 28.801 1.00 81.19 182 ASN A CA 1
ATOM 1501 C C . ASN A 1 182 ? -22.847 -2.968 27.547 1.00 81.19 182 ASN A C 1
ATOM 1503 O O . ASN A 1 182 ? -22.565 -2.516 26.434 1.00 81.19 182 ASN A O 1
ATOM 1507 N N . THR A 1 183 ? -23.641 -4.034 27.691 1.00 84.69 183 THR A N 1
ATOM 1508 C CA . THR A 1 183 ? -24.260 -4.779 26.580 1.00 84.69 183 THR A CA 1
ATOM 1509 C C . THR A 1 183 ? -24.961 -3.885 25.548 1.00 84.69 183 THR A C 1
ATOM 1511 O O . THR A 1 183 ? -24.695 -4.074 24.358 1.00 84.69 183 THR A O 1
ATOM 1514 N N . PRO A 1 184 ? -25.777 -2.869 25.912 1.00 86.56 184 PRO A N 1
ATOM 1515 C CA . PRO A 1 184 ? -26.398 -1.994 24.911 1.00 86.56 184 PRO A CA 1
ATOM 1516 C C . PRO A 1 184 ? -25.378 -1.172 24.108 1.00 86.56 184 PRO A C 1
ATOM 1518 O O . PRO A 1 184 ? -25.561 -0.959 22.910 1.00 86.56 184 PRO A O 1
ATOM 1521 N N . LEU A 1 185 ? -24.272 -0.746 24.730 1.00 84.62 185 LEU A N 1
ATOM 1522 C CA . LEU A 1 185 ? -23.199 -0.026 24.037 1.00 84.62 185 LEU A CA 1
ATOM 1523 C C . LEU A 1 185 ? -22.424 -0.951 23.096 1.00 84.62 185 LEU A C 1
ATOM 1525 O O . LEU A 1 185 ? -22.077 -0.547 21.987 1.00 84.62 185 LEU A O 1
ATOM 1529 N N . VAL A 1 186 ? -22.174 -2.193 23.516 1.00 85.06 186 VAL A N 1
ATOM 1530 C CA . VAL A 1 186 ? -21.539 -3.210 22.667 1.00 85.06 186 VAL A CA 1
ATOM 1531 C C . VAL A 1 186 ? -22.431 -3.534 21.469 1.00 85.06 186 VAL A C 1
ATOM 1533 O O . VAL A 1 186 ? -21.941 -3.543 20.343 1.00 85.06 186 VAL A O 1
ATOM 1536 N N . ALA A 1 187 ? -23.737 -3.721 21.680 1.00 88.88 187 ALA A N 1
ATOM 1537 C CA . ALA A 1 187 ? -24.696 -3.968 20.605 1.00 88.88 187 ALA A CA 1
ATOM 1538 C C . ALA A 1 187 ? -24.707 -2.825 19.575 1.00 88.88 187 ALA A C 1
ATOM 1540 O O . ALA A 1 187 ? -24.650 -3.081 18.373 1.00 88.88 187 ALA A O 1
ATOM 1541 N N . ALA A 1 188 ? -24.678 -1.567 20.033 1.00 88.25 188 ALA A N 1
ATOM 1542 C CA . ALA A 1 188 ? -24.571 -0.410 19.146 1.00 88.25 188 ALA A CA 1
ATOM 1543 C C . ALA A 1 188 ? -23.262 -0.410 18.329 1.00 88.25 188 ALA A C 1
ATOM 1545 O O . ALA A 1 188 ? -23.287 -0.132 17.132 1.00 88.25 188 ALA A O 1
ATOM 1546 N N . GLN A 1 189 ? -22.123 -0.764 18.938 1.00 87.19 189 GLN A N 1
ATOM 1547 C CA . GLN A 1 189 ? -20.840 -0.858 18.223 1.00 87.19 189 GLN A CA 1
ATOM 1548 C C . GLN A 1 189 ? -20.824 -1.986 17.185 1.00 87.19 189 GLN A C 1
ATOM 1550 O O . GLN A 1 189 ? -20.253 -1.818 16.108 1.00 87.19 189 GLN A O 1
ATOM 1555 N N . VAL A 1 190 ? -21.456 -3.123 17.486 1.00 87.88 190 VAL A N 1
ATOM 1556 C CA . VAL A 1 190 ? -21.584 -4.244 16.543 1.00 87.88 190 VAL A CA 1
ATOM 1557 C C . VAL A 1 190 ? -22.479 -3.863 15.364 1.00 87.88 190 VAL A C 1
ATOM 1559 O O . VAL A 1 190 ? -22.123 -4.175 14.230 1.00 87.88 190 VAL A O 1
ATOM 1562 N N . GLN A 1 191 ? -23.576 -3.139 15.602 1.00 90.44 191 GLN A N 1
ATOM 1563 C CA . GLN A 1 191 ? -24.433 -2.637 14.525 1.00 90.44 191 GLN A CA 1
ATOM 1564 C C . GLN A 1 191 ? -23.661 -1.692 13.595 1.00 90.44 191 GLN A C 1
ATOM 1566 O O . GLN A 1 191 ? -23.600 -1.924 12.393 1.00 90.44 191 GLN A O 1
ATOM 1571 N N . MET A 1 192 ? -22.959 -0.698 14.150 1.00 85.44 192 MET A N 1
ATOM 1572 C CA . MET A 1 192 ? -22.135 0.224 13.354 1.00 85.44 192 MET A CA 1
ATOM 1573 C C . MET A 1 192 ? -20.987 -0.483 12.613 1.00 85.44 192 MET A C 1
ATOM 1575 O O . MET A 1 192 ? -20.509 -0.010 11.583 1.00 85.44 192 MET A O 1
ATOM 1579 N N . LEU A 1 193 ? -20.491 -1.603 13.144 1.00 88.56 193 LEU A N 1
ATOM 1580 C CA . LEU A 1 193 ? -19.489 -2.432 12.475 1.00 88.56 193 LEU A CA 1
ATOM 1581 C C . LEU A 1 193 ? -20.086 -3.181 11.277 1.00 88.56 193 LEU A C 1
ATOM 1583 O O . LEU A 1 193 ? -19.404 -3.321 10.265 1.00 88.56 193 LEU A O 1
ATOM 1587 N N . GLN A 1 194 ? -21.330 -3.654 11.374 1.00 87.81 194 GLN A N 1
ATOM 1588 C CA . GLN A 1 194 ? -22.042 -4.247 10.239 1.00 87.81 194 GLN A CA 1
ATOM 1589 C C . GLN A 1 194 ? -22.292 -3.208 9.143 1.00 87.81 194 GLN A C 1
ATOM 1591 O O . GLN A 1 194 ? -22.017 -3.491 7.979 1.00 87.81 194 GLN A O 1
ATOM 1596 N N . ASP A 1 195 ? -22.703 -1.998 9.522 1.00 86.25 195 ASP A N 1
ATOM 1597 C CA . ASP A 1 195 ? -22.933 -0.901 8.579 1.00 86.25 195 ASP A CA 1
ATOM 1598 C C . ASP A 1 195 ? -21.637 -0.518 7.836 1.00 86.25 195 ASP A C 1
ATOM 1600 O O . ASP A 1 195 ? -21.627 -0.440 6.609 1.00 86.25 195 ASP A O 1
ATOM 1604 N N . ALA A 1 196 ? -20.506 -0.386 8.544 1.00 83.81 196 ALA A N 1
ATOM 1605 C CA . ALA A 1 196 ? -19.214 -0.091 7.907 1.00 83.81 196 ALA A CA 1
ATOM 1606 C C . ALA A 1 196 ? -18.696 -1.222 7.008 1.00 83.81 196 ALA A C 1
ATOM 1608 O O . ALA A 1 196 ? -18.032 -0.962 6.007 1.00 83.81 196 ALA A O 1
ATOM 1609 N N . LYS A 1 197 ? -18.989 -2.487 7.333 1.00 85.75 197 LYS A N 1
ATOM 1610 C CA . LYS A 1 197 ? -18.671 -3.604 6.430 1.00 85.75 197 LYS A CA 1
ATOM 1611 C C . LYS A 1 197 ? -19.464 -3.503 5.130 1.00 85.75 197 LYS A C 1
ATOM 1613 O O . LYS A 1 197 ? -18.877 -3.656 4.065 1.00 85.75 197 LYS A O 1
ATOM 1618 N N . ALA A 1 198 ? -20.753 -3.177 5.217 1.00 86.25 198 ALA A N 1
ATOM 1619 C CA . ALA A 1 198 ? -21.582 -2.956 4.037 1.00 86.25 198 ALA A CA 1
ATOM 1620 C C . ALA A 1 198 ? -21.084 -1.766 3.193 1.00 86.25 198 ALA A C 1
ATOM 1622 O O . ALA A 1 198 ? -21.122 -1.827 1.967 1.00 86.25 198 ALA A O 1
ATOM 1623 N N . GLU A 1 199 ? -20.568 -0.709 3.828 1.00 81.69 199 GLU A N 1
ATOM 1624 C CA . GLU A 1 199 ? -19.956 0.427 3.128 1.00 81.69 199 GLU A CA 1
ATOM 1625 C C . GLU A 1 199 ? -18.683 0.027 2.365 1.00 81.69 199 GLU A C 1
ATOM 1627 O O . GLU A 1 199 ? -18.520 0.403 1.204 1.00 81.69 199 GLU A O 1
ATOM 1632 N N . ILE A 1 200 ? -17.807 -0.792 2.962 1.00 82.00 200 ILE A N 1
ATOM 1633 C CA . ILE A 1 200 ? -16.632 -1.331 2.254 1.00 82.00 200 ILE A CA 1
ATOM 1634 C C . ILE A 1 200 ? -17.051 -2.175 1.056 1.00 82.00 200 ILE A C 1
ATOM 1636 O O . ILE A 1 200 ? -16.475 -2.015 -0.024 1.00 82.00 200 ILE A O 1
ATOM 1640 N N . ASP A 1 201 ? -18.044 -3.045 1.232 1.00 81.94 201 ASP A N 1
ATOM 1641 C CA . ASP A 1 201 ? -18.562 -3.894 0.158 1.00 81.94 201 ASP A CA 1
ATOM 1642 C C . ASP A 1 201 ? -19.166 -3.053 -0.984 1.00 81.94 201 ASP A C 1
ATOM 1644 O O . ASP A 1 201 ? -18.982 -3.373 -2.160 1.00 81.94 201 ASP A O 1
ATOM 1648 N N . ALA A 1 202 ? -19.819 -1.930 -0.668 1.00 81.62 202 ALA A N 1
ATOM 1649 C CA . ALA A 1 202 ? -20.323 -0.985 -1.663 1.00 81.62 202 ALA A CA 1
ATOM 1650 C C . ALA A 1 202 ? -19.187 -0.288 -2.433 1.00 81.62 202 ALA A C 1
ATOM 1652 O O . ALA A 1 202 ? -19.179 -0.303 -3.665 1.00 81.62 202 ALA A O 1
ATOM 1653 N N . VAL A 1 203 ? -18.186 0.250 -1.726 1.00 76.75 203 VAL A N 1
ATOM 1654 C CA . VAL A 1 203 ? -17.031 0.924 -2.346 1.00 76.75 203 VAL A CA 1
ATOM 1655 C C . VAL A 1 203 ? -16.250 -0.048 -3.234 1.00 76.75 203 VAL A C 1
ATOM 1657 O O . VAL A 1 203 ? -15.859 0.295 -4.348 1.00 76.75 203 VAL A O 1
ATOM 1660 N N . THR A 1 204 ? -16.050 -1.290 -2.789 1.00 70.19 204 THR A N 1
ATOM 1661 C CA . THR A 1 204 ? -15.392 -2.327 -3.604 1.00 70.19 204 THR A CA 1
ATOM 1662 C C . THR A 1 204 ? -16.230 -2.780 -4.794 1.00 70.19 204 THR A C 1
ATOM 1664 O O . THR A 1 204 ? -15.672 -3.007 -5.872 1.00 70.19 204 THR A O 1
ATOM 1667 N N . GLY A 1 205 ? -17.550 -2.877 -4.634 1.00 67.12 205 GLY A N 1
ATOM 1668 C CA . GLY A 1 205 ? -18.482 -3.197 -5.712 1.00 67.12 205 GLY A CA 1
ATOM 1669 C C . GLY A 1 205 ? -18.480 -2.154 -6.834 1.00 67.12 205 GLY A C 1
ATOM 1670 O O . GLY A 1 205 ? -18.402 -2.519 -8.010 1.00 67.12 205 GLY A O 1
ATOM 1671 N N . GLU A 1 206 ? -18.486 -0.865 -6.488 1.00 61.31 206 GLU A N 1
ATOM 1672 C CA . GLU A 1 206 ? -18.411 0.237 -7.458 1.00 61.31 206 GLU A CA 1
ATOM 1673 C C . GLU A 1 206 ? -17.065 0.258 -8.201 1.00 61.31 206 GLU A C 1
ATOM 1675 O O . GLU A 1 206 ? -17.039 0.336 -9.432 1.00 61.31 206 GLU A O 1
ATOM 1680 N N . LEU A 1 207 ? -15.947 0.054 -7.493 1.00 58.66 207 LEU A N 1
ATOM 1681 C CA . LEU A 1 207 ? -14.612 -0.073 -8.101 1.00 58.66 207 LEU A CA 1
ATOM 1682 C C . LEU A 1 207 ? -14.542 -1.253 -9.102 1.00 58.66 207 LEU A C 1
ATOM 1684 O O . LEU A 1 207 ? -13.904 -1.169 -10.160 1.00 58.66 207 LEU A O 1
ATOM 1688 N N . GLY A 1 208 ? -15.225 -2.364 -8.805 1.00 55.78 208 GLY A N 1
ATOM 1689 C CA . GLY A 1 208 ? -15.330 -3.528 -9.692 1.00 55.78 208 GLY A CA 1
ATOM 1690 C C . GLY A 1 208 ? -16.194 -3.296 -10.941 1.00 55.78 208 GLY A C 1
ATOM 1691 O O . GLY A 1 208 ? -15.965 -3.928 -11.975 1.00 55.78 208 GLY A O 1
ATOM 1692 N N . ALA A 1 209 ? -17.168 -2.387 -10.872 1.00 53.44 209 ALA A N 1
ATOM 1693 C CA . ALA A 1 209 ? -18.028 -2.029 -11.997 1.00 53.44 209 ALA A CA 1
ATOM 1694 C C . ALA A 1 209 ? -17.364 -1.001 -12.929 1.00 53.44 209 ALA A C 1
ATOM 1696 O O . ALA A 1 209 ? -17.392 -1.171 -14.150 1.00 53.44 209 ALA A O 1
ATOM 1697 N N . GLU A 1 210 ? -16.702 0.020 -12.377 1.00 50.66 210 GLU A N 1
ATOM 1698 C CA . GLU A 1 210 ? -16.014 1.052 -13.166 1.00 50.66 210 GLU A CA 1
ATOM 1699 C C . GLU A 1 210 ? -14.786 0.510 -13.911 1.00 50.66 210 GLU A C 1
ATOM 1701 O O . GLU A 1 210 ? -14.545 0.864 -15.068 1.00 50.66 210 GLU A O 1
ATOM 1706 N N . SER A 1 211 ? -14.044 -0.420 -13.301 1.00 46.72 211 SER A N 1
ATOM 1707 C CA . SER A 1 211 ? -12.892 -1.066 -13.949 1.00 46.72 211 SER A CA 1
ATOM 1708 C C . SER A 1 211 ? -13.269 -1.871 -15.201 1.00 46.72 211 SER A C 1
ATOM 1710 O O . SER A 1 211 ? -12.456 -1.989 -16.116 1.00 46.72 211 SER A O 1
ATOM 1712 N N . ARG A 1 212 ? -14.511 -2.370 -15.305 1.00 39.75 212 ARG A N 1
ATOM 1713 C CA . ARG A 1 212 ? -15.018 -3.036 -16.521 1.00 39.75 212 ARG A CA 1
ATOM 1714 C C . ARG A 1 212 ? -15.388 -2.057 -17.635 1.00 39.75 212 ARG A C 1
ATOM 1716 O O . ARG A 1 212 ? -15.291 -2.421 -18.803 1.00 39.75 212 ARG A O 1
ATOM 1723 N N . LEU A 1 213 ? -15.788 -0.834 -17.291 1.00 40.91 213 LEU A N 1
ATOM 1724 C CA . LEU A 1 213 ? -16.134 0.212 -18.259 1.00 40.91 213 LEU A CA 1
ATOM 1725 C C . LEU A 1 213 ? -14.887 0.854 -18.883 1.00 40.91 213 LEU A C 1
ATOM 1727 O O . LEU A 1 213 ? -14.882 1.110 -20.083 1.00 40.91 213 LEU A O 1
ATOM 1731 N N . GLY A 1 214 ? -13.807 1.031 -18.114 1.00 42.72 214 GLY A N 1
ATOM 1732 C CA . GLY A 1 214 ? -12.542 1.590 -18.616 1.00 42.72 214 GLY A CA 1
ATOM 1733 C C . GLY A 1 214 ? -11.733 0.670 -19.543 1.00 42.72 214 GLY A C 1
ATOM 1734 O O . GLY A 1 214 ? -10.801 1.130 -20.194 1.00 42.72 214 GLY A O 1
ATOM 1735 N N . LEU A 1 215 ? -12.076 -0.621 -19.623 1.00 39.75 215 LEU A N 1
ATOM 1736 C CA . LEU A 1 215 ? -11.448 -1.602 -20.523 1.00 39.75 215 LEU A CA 1
ATOM 1737 C C . LEU A 1 215 ? -12.135 -1.695 -21.902 1.00 39.75 215 LEU A C 1
ATOM 1739 O O . LEU A 1 215 ? -11.652 -2.426 -22.766 1.00 39.75 215 LEU A O 1
ATOM 1743 N N . LEU A 1 216 ? -13.250 -0.982 -22.113 1.00 33.12 216 LEU A N 1
ATOM 1744 C CA . LEU A 1 216 ? -14.082 -1.056 -23.325 1.00 33.12 216 LEU A CA 1
ATOM 1745 C C . LEU A 1 216 ? -14.056 0.211 -24.204 1.00 33.12 216 LEU A C 1
ATOM 1747 O O . LEU A 1 216 ? -14.845 0.310 -25.145 1.00 33.12 216 LEU A O 1
ATOM 1751 N N . THR A 1 217 ? -13.148 1.153 -23.950 1.00 34.72 217 THR A N 1
ATOM 1752 C CA . THR A 1 217 ? -12.946 2.370 -24.766 1.00 34.72 217 THR A CA 1
ATOM 1753 C C . THR A 1 217 ? -11.488 2.546 -25.137 1.00 34.72 217 THR A C 1
ATOM 1755 O O . THR A 1 217 ? -11.216 2.859 -26.316 1.00 34.72 217 THR A O 1
#

Radius of gyration: 33.19 Å; chains: 1; bounding box: 62×32×103 Å

Foldseek 3Di:
DALVVLCVVQVVCNVLSVQLLVVVVPDDDDPDPPDPDDPPGNDFDKDKDKDWDWADDPPDPPDIDIFIWIFIHGPSGTSDDIDTAPDQDPVRGGDDPDDDDALDADPVRDGDDLCVVVPVLVVLLVVLVVVLVVLVQDKDKQADDQQAPDPVVQVVCCNDPVNDGDTDPPCVVVVRMDIDDCVVVSVVSVVVSVVSVVVSVVSVVVSVVVVVVVVPD

Sequence (217 aa):
MYRDELEEMYPDAADVIATTWDLLAGGGTEDRPHRWWSSSDERVRVFETYYRELKRIPGKKRKTRWVWYRCVWTPGGFLEVPEECQYRDDKGRAFNPMWIVRAYLTRDNDTYGAVRNMISPQDEINKRSSKALHLLHTQRVIAEQGALQSPEEFQQQAMRPDGVMEVQPGRLSDNSVQLVDNTPLVAAQVQMLQDAKAEIDAVTGELGAESRLGLLT